Protein AF-A0A2T2NJS1-F1 (afdb_monomer)

Organism: NCBI:txid1448308

Structure (mmCIF, N/CA/C/O backbone):
data_AF-A0A2T2NJS1-F1
#
_entry.id   AF-A0A2T2NJS1-F1
#
loop_
_atom_site.group_PDB
_atom_site.id
_atom_site.type_symbol
_atom_site.label_atom_id
_atom_site.label_alt_id
_atom_site.label_comp_id
_atom_site.label_asym_id
_atom_site.label_entity_id
_atom_site.label_seq_id
_atom_site.pdbx_PDB_ins_code
_atom_site.Cartn_x
_atom_site.Cartn_y
_atom_site.Cartn_z
_atom_site.occupancy
_atom_site.B_iso_or_equiv
_atom_site.auth_seq_id
_atom_site.auth_comp_id
_atom_site.auth_asym_id
_atom_site.auth_atom_id
_atom_site.pdbx_PDB_model_num
ATOM 1 N N . MET A 1 1 ? 12.810 22.174 60.329 1.00 35.84 1 MET A N 1
ATOM 2 C CA . MET A 1 1 ? 12.180 23.239 59.517 1.00 35.84 1 MET A CA 1
ATOM 3 C C . MET A 1 1 ? 11.948 22.693 58.113 1.00 35.84 1 MET A C 1
ATOM 5 O O . MET A 1 1 ? 12.924 22.439 57.425 1.00 35.84 1 MET A O 1
ATOM 9 N N . LYS A 1 2 ? 10.700 22.411 57.713 1.00 35.19 2 LYS A N 1
ATOM 10 C CA . LYS A 1 2 ? 10.383 22.018 56.327 1.00 35.19 2 LYS A CA 1
ATOM 11 C C . LYS A 1 2 ? 10.066 23.291 55.544 1.00 35.19 2 LYS A C 1
ATOM 13 O O . LYS A 1 2 ? 9.154 24.017 55.929 1.00 35.19 2 LYS A O 1
ATOM 18 N N . GLN A 1 3 ? 10.857 23.576 54.512 1.00 39.69 3 GLN A N 1
ATOM 19 C CA . GLN A 1 3 ? 10.608 24.671 53.575 1.00 39.69 3 GLN A CA 1
ATOM 20 C C . GLN A 1 3 ? 9.228 24.479 52.942 1.00 39.69 3 GLN A C 1
ATOM 22 O O . GLN A 1 3 ? 8.949 23.443 52.339 1.00 39.69 3 GLN A O 1
ATOM 27 N N . ASN A 1 4 ? 8.364 25.477 53.118 1.00 42.31 4 ASN A N 1
ATOM 28 C CA . ASN A 1 4 ? 7.074 25.552 52.452 1.00 42.31 4 ASN A CA 1
ATOM 29 C C . ASN A 1 4 ? 7.355 25.883 50.978 1.00 42.31 4 ASN A C 1
ATOM 31 O O . ASN A 1 4 ? 7.706 27.014 50.652 1.00 42.31 4 ASN A O 1
ATOM 35 N N . CYS A 1 5 ? 7.305 24.873 50.111 1.00 40.50 5 CYS A N 1
ATOM 36 C CA . CYS A 1 5 ? 7.448 25.051 48.671 1.00 40.50 5 CYS A CA 1
ATOM 37 C C . CYS A 1 5 ? 6.127 25.613 48.136 1.00 40.50 5 CYS A C 1
ATOM 39 O O . CYS A 1 5 ? 5.083 24.974 48.283 1.00 40.50 5 CYS A O 1
ATOM 41 N N . ASP A 1 6 ? 6.162 26.823 47.582 1.00 55.34 6 ASP A N 1
ATOM 42 C CA . ASP A 1 6 ? 4.991 27.441 46.973 1.00 55.34 6 ASP A CA 1
ATOM 43 C C . ASP A 1 6 ? 4.634 26.704 45.672 1.00 55.34 6 ASP A C 1
ATOM 45 O O . ASP A 1 6 ? 5.362 26.742 44.683 1.00 55.34 6 ASP A O 1
ATOM 49 N N . LEU A 1 7 ? 3.514 25.979 45.711 1.00 56.16 7 LEU A N 1
ATOM 50 C CA . LEU A 1 7 ? 2.973 25.184 44.605 1.00 56.16 7 LEU A CA 1
ATOM 51 C C . LEU A 1 7 ? 1.928 25.968 43.789 1.00 56.16 7 LEU A C 1
ATOM 53 O O . LEU A 1 7 ? 1.159 25.363 43.036 1.00 56.16 7 LEU A O 1
ATOM 57 N N . SER A 1 8 ? 1.852 27.290 43.963 1.00 60.12 8 SER A N 1
ATOM 58 C CA . SER A 1 8 ? 0.939 28.186 43.245 1.00 60.12 8 SER A CA 1
ATOM 59 C C . SER A 1 8 ? 1.074 28.058 41.720 1.00 60.12 8 SER A C 1
ATOM 61 O O . SER A 1 8 ? 0.068 27.832 41.048 1.00 60.12 8 SER A O 1
ATOM 63 N N . ASP A 1 9 ? 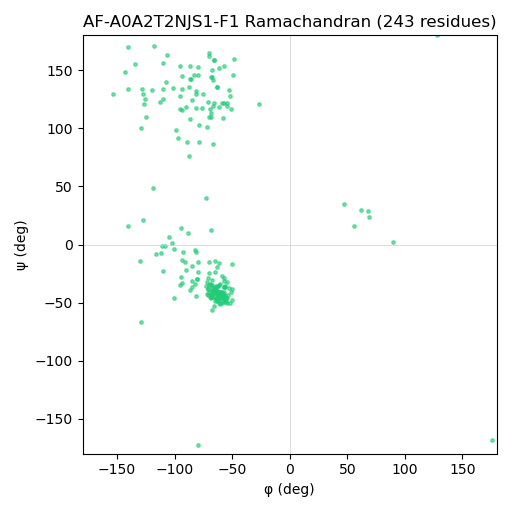2.302 28.045 41.190 1.00 55.88 9 ASP A N 1
ATOM 64 C CA . ASP A 1 9 ? 2.592 27.876 39.753 1.00 55.88 9 ASP A CA 1
ATOM 65 C C . ASP A 1 9 ? 2.088 26.528 39.200 1.00 55.88 9 ASP A C 1
ATOM 67 O O . ASP A 1 9 ? 1.455 26.448 38.144 1.00 55.88 9 ASP A O 1
ATOM 71 N N . LEU A 1 10 ? 2.270 25.442 39.959 1.00 46.31 10 LEU A N 1
ATOM 72 C CA . LEU A 1 10 ? 1.784 24.113 39.573 1.00 46.31 10 LEU A CA 1
ATOM 73 C C . LEU A 1 10 ? 0.253 24.019 39.625 1.00 46.31 10 LEU A C 1
ATOM 75 O O . LEU A 1 10 ? -0.354 23.340 38.793 1.00 46.31 10 LEU A O 1
ATOM 79 N N . ARG A 1 11 ? -0.391 24.723 40.564 1.00 58.53 11 ARG A N 1
ATOM 80 C CA . ARG A 1 11 ? -1.856 24.811 40.653 1.00 58.53 11 ARG A CA 1
ATOM 81 C C . ARG A 1 11 ? -2.443 25.653 39.524 1.00 58.53 11 ARG A C 1
ATOM 83 O O . ARG A 1 11 ? -3.458 25.244 38.962 1.00 58.53 11 ARG A O 1
ATOM 90 N N . GLU A 1 12 ? -1.794 26.746 39.128 1.00 60.88 12 GLU A N 1
ATOM 91 C CA . GLU A 1 12 ? -2.191 27.531 37.953 1.00 60.88 12 GLU A CA 1
ATOM 92 C C . GLU A 1 12 ? -2.027 26.741 36.651 1.00 60.88 12 GLU A C 1
ATOM 94 O O . GLU A 1 12 ? -2.922 26.763 35.803 1.00 60.88 12 GLU A O 1
ATOM 99 N N . ARG A 1 13 ? -0.938 25.976 36.497 1.00 53.62 13 ARG A N 1
ATOM 100 C CA . ARG A 1 13 ? -0.733 25.092 35.335 1.00 53.62 13 ARG A CA 1
ATOM 101 C C . ARG A 1 13 ? -1.760 23.964 35.286 1.00 53.62 13 ARG A C 1
ATOM 103 O O . ARG A 1 13 ? -2.307 23.694 34.220 1.00 53.62 13 ARG A O 1
ATOM 110 N N . ALA A 1 14 ? -2.096 23.364 36.428 1.00 50.78 14 ALA A N 1
ATOM 111 C CA . ALA A 1 14 ? -3.151 22.356 36.521 1.00 50.78 14 ALA A CA 1
ATOM 112 C C . ALA A 1 14 ? -4.552 22.941 36.254 1.00 50.78 14 ALA A C 1
ATOM 114 O O . ALA A 1 14 ? -5.389 22.281 35.640 1.00 50.78 14 ALA A O 1
ATOM 115 N N . GLN A 1 15 ? -4.814 24.186 36.665 1.00 54.06 15 GLN A N 1
ATOM 116 C CA . GLN A 1 15 ? -6.064 24.888 36.362 1.00 54.06 15 GLN A CA 1
ATOM 117 C C . GLN A 1 15 ? -6.150 25.328 34.895 1.00 54.06 15 GLN A C 1
ATOM 119 O O . GLN A 1 15 ? -7.230 25.229 34.319 1.00 54.06 15 GLN A O 1
ATOM 124 N N . ARG A 1 16 ? -5.041 25.728 34.253 1.00 50.56 16 ARG A N 1
ATOM 125 C CA . ARG A 1 16 ? -4.979 25.941 32.792 1.00 50.56 16 ARG A CA 1
ATOM 126 C C . ARG A 1 16 ? -5.173 24.635 32.025 1.00 50.56 16 ARG A C 1
ATOM 128 O O . ARG A 1 16 ? -5.915 24.632 31.053 1.00 50.56 16 ARG A O 1
ATOM 135 N N . ALA A 1 17 ? -4.602 23.527 32.497 1.00 50.62 17 ALA A N 1
ATOM 136 C CA . ALA A 1 17 ? -4.802 22.201 31.910 1.00 50.62 17 ALA A CA 1
ATOM 137 C C . ALA A 1 17 ? -6.238 21.671 32.088 1.00 50.62 17 ALA A C 1
ATOM 139 O O . ALA A 1 17 ? -6.726 20.956 31.225 1.00 50.62 17 ALA A O 1
ATOM 140 N N . LYS A 1 18 ? -6.936 22.045 33.173 1.00 47.78 18 LYS A N 1
ATOM 141 C CA . LYS A 1 18 ? -8.370 21.754 33.372 1.00 47.78 18 LYS A CA 1
ATOM 142 C C . LYS A 1 18 ? -9.305 22.716 32.621 1.00 47.78 18 LYS A C 1
ATOM 144 O O . LYS A 1 18 ? -10.411 22.312 32.279 1.00 47.78 18 LYS A O 1
ATOM 149 N N . LYS A 1 19 ? -8.895 23.975 32.394 1.00 43.81 19 LYS A N 1
ATOM 150 C CA . LYS A 1 19 ? -9.626 24.975 31.582 1.00 43.81 19 LYS A CA 1
ATOM 151 C C . LYS A 1 19 ? -9.432 24.781 30.079 1.00 43.81 19 LYS A C 1
ATOM 153 O O . LYS A 1 19 ? -10.296 25.202 29.316 1.00 43.81 19 LYS A O 1
ATOM 158 N N . ALA A 1 20 ? -8.345 24.138 29.655 1.00 41.06 20 ALA A N 1
ATOM 159 C CA . ALA A 1 20 ? -8.272 23.503 28.350 1.00 41.06 20 ALA A CA 1
ATOM 160 C C . ALA A 1 20 ? -9.269 22.337 28.372 1.00 41.06 20 ALA A C 1
ATOM 162 O O . ALA A 1 20 ? -8.938 21.223 28.771 1.00 41.06 20 ALA A O 1
ATOM 163 N N . GLY A 1 21 ? -10.531 22.634 28.046 1.00 41.47 21 GLY A N 1
ATOM 164 C CA . GLY A 1 21 ? -11.569 21.628 27.845 1.00 41.47 21 GLY A CA 1
ATOM 165 C C . GLY A 1 21 ? -11.070 20.519 26.919 1.00 41.47 21 GLY A C 1
ATOM 166 O O . GLY A 1 21 ? -10.092 20.723 26.195 1.00 41.47 21 GLY A O 1
ATOM 167 N N . LYS A 1 22 ? -11.725 19.344 26.980 1.00 43.56 22 LYS A N 1
ATOM 168 C CA . LYS A 1 22 ? -11.505 18.201 26.069 1.00 43.56 22 LYS A CA 1
ATOM 169 C C . LYS A 1 22 ? -10.988 18.719 24.724 1.00 43.56 22 LYS A C 1
ATOM 171 O O . LYS A 1 22 ? -11.690 19.563 24.163 1.00 43.56 22 LYS A O 1
ATOM 176 N N . PRO A 1 23 ? -9.790 18.306 24.263 1.00 45.94 23 PRO A N 1
ATOM 177 C CA . PRO A 1 23 ? -9.190 18.896 23.078 1.00 45.94 23 PRO A CA 1
ATOM 178 C C . PRO A 1 23 ? -10.236 18.873 21.971 1.00 45.94 23 PRO A C 1
ATOM 180 O O . PRO A 1 23 ? -10.730 17.806 21.609 1.00 45.94 23 PRO A O 1
ATOM 183 N N . ALA A 1 24 ? -10.640 20.061 21.517 1.00 53.22 24 ALA A N 1
ATOM 184 C CA . ALA A 1 24 ? -11.393 20.174 20.285 1.00 53.22 24 ALA A CA 1
ATOM 185 C C . ALA A 1 24 ? -10.532 19.464 19.238 1.00 53.22 24 ALA A C 1
ATOM 187 O O . ALA A 1 24 ? -9.354 19.804 19.092 1.00 53.22 24 ALA A O 1
ATOM 188 N N . GLY A 1 25 ? -11.069 18.401 18.636 1.00 60.25 25 GLY A N 1
ATOM 189 C CA . GLY A 1 25 ? -10.342 17.608 17.652 1.00 60.25 25 GLY A CA 1
ATOM 190 C C . GLY A 1 25 ? -9.711 18.518 16.597 1.00 60.25 25 GLY A C 1
ATOM 191 O O . GLY A 1 25 ? -10.263 19.573 16.277 1.00 60.25 25 GLY A O 1
ATOM 192 N N . LEU A 1 26 ? -8.531 18.144 16.097 1.00 70.81 26 LEU A N 1
ATOM 193 C CA . LEU A 1 26 ? -7.835 18.917 15.064 1.00 70.81 26 LEU A CA 1
ATOM 194 C C . LEU A 1 26 ? -8.781 19.163 13.881 1.00 70.81 26 LEU A C 1
ATOM 196 O O . LEU A 1 26 ? -9.417 18.231 13.393 1.00 70.81 26 LEU A O 1
ATOM 200 N N . THR A 1 27 ? -8.856 20.394 13.381 1.00 75.06 27 THR A N 1
ATOM 201 C CA . THR A 1 27 ? -9.679 20.676 12.197 1.00 75.06 27 THR A CA 1
ATOM 202 C C . THR A 1 27 ? -9.112 19.961 10.967 1.00 75.06 27 THR A C 1
ATOM 204 O O . THR A 1 27 ? -7.929 19.613 10.912 1.00 75.06 27 THR A O 1
ATOM 207 N N . GLU A 1 28 ? -9.937 19.739 9.941 1.00 74.62 28 GLU A N 1
ATOM 208 C CA . GLU A 1 28 ? -9.498 19.066 8.708 1.00 74.62 28 GLU A CA 1
ATOM 209 C C . GLU A 1 28 ? -8.304 19.782 8.047 1.00 74.62 28 GLU A C 1
ATOM 211 O O . GLU A 1 28 ? -7.370 19.132 7.575 1.00 74.62 28 GLU A O 1
ATOM 216 N N . GLU A 1 29 ? -8.278 21.115 8.101 1.00 76.75 29 GLU A N 1
ATOM 217 C CA . GLU A 1 29 ? -7.173 21.947 7.611 1.00 76.75 29 GLU A CA 1
ATOM 218 C C . GLU A 1 29 ? -5.872 21.707 8.387 1.00 76.75 29 GLU A C 1
ATOM 220 O O . GLU A 1 29 ? -4.800 21.582 7.790 1.00 76.75 29 GLU A O 1
ATOM 225 N N . GLN A 1 30 ? -5.960 21.568 9.712 1.00 80.38 30 GLN A N 1
ATOM 226 C CA . GLN A 1 30 ? -4.810 21.250 10.557 1.00 80.38 30 GLN A CA 1
ATOM 227 C C . GLN A 1 30 ? -4.289 19.839 10.269 1.00 80.38 30 GLN A C 1
ATOM 229 O O . GLN A 1 30 ? -3.081 19.633 10.160 1.00 80.38 30 GLN A O 1
ATOM 234 N N . VAL A 1 31 ? -5.182 18.865 10.079 1.00 80.25 31 VAL A N 1
ATOM 235 C CA . VAL A 1 31 ? -4.791 17.496 9.716 1.00 80.25 31 VAL A CA 1
ATOM 236 C C . VAL A 1 31 ? -4.124 17.460 8.337 1.00 80.25 31 VAL A C 1
ATOM 238 O O . VAL A 1 31 ? -3.107 16.783 8.167 1.00 80.25 31 VAL A O 1
ATOM 241 N N . LYS A 1 32 ? -4.643 18.221 7.367 1.00 83.19 32 LYS A N 1
ATOM 242 C CA . LYS A 1 32 ? -4.063 18.346 6.023 1.00 83.19 32 LYS A CA 1
ATOM 243 C C . LYS A 1 32 ? -2.659 18.953 6.048 1.00 83.19 32 LYS A C 1
ATOM 245 O O . LYS A 1 32 ? -1.814 18.528 5.269 1.00 83.19 32 LYS A O 1
ATOM 250 N N . ALA A 1 33 ? -2.393 19.898 6.950 1.00 82.44 33 ALA A N 1
ATOM 251 C CA . ALA A 1 33 ? -1.063 20.483 7.123 1.00 82.44 33 ALA A CA 1
ATOM 252 C C . ALA A 1 33 ? -0.049 19.505 7.753 1.00 82.44 33 ALA A C 1
ATOM 254 O O . ALA A 1 33 ? 1.147 19.599 7.489 1.00 82.44 33 ALA A O 1
ATOM 255 N N . ILE A 1 34 ? -0.517 18.562 8.577 1.00 85.06 34 ILE A N 1
ATOM 256 C CA . ILE A 1 34 ? 0.337 17.587 9.276 1.00 85.06 34 ILE A CA 1
ATOM 257 C C . ILE A 1 34 ? 0.649 16.367 8.397 1.00 85.06 34 ILE A C 1
ATOM 259 O O . ILE A 1 34 ? 1.729 15.779 8.491 1.00 85.06 34 ILE A O 1
ATOM 263 N N . LEU A 1 35 ? -0.308 15.926 7.580 1.00 85.62 35 LEU A N 1
ATOM 264 C CA . LEU A 1 35 ? -0.204 14.681 6.824 1.00 85.62 35 LEU A CA 1
ATOM 265 C C . LEU A 1 35 ? 0.346 14.896 5.412 1.00 85.62 35 LEU A C 1
ATOM 267 O O . LEU A 1 35 ? 0.014 15.851 4.722 1.00 85.62 35 LEU A O 1
ATOM 271 N N . THR A 1 36 ? 1.120 13.921 4.927 1.00 87.38 36 THR A N 1
ATOM 272 C CA . THR A 1 36 ? 1.447 13.854 3.496 1.00 87.38 36 THR A CA 1
ATOM 273 C C . THR A 1 36 ? 0.169 13.675 2.667 1.00 87.38 36 THR A C 1
ATOM 275 O O . THR A 1 36 ? -0.759 13.024 3.158 1.00 87.38 36 THR A O 1
ATOM 278 N N . PRO A 1 37 ? 0.112 14.139 1.403 1.00 83.88 37 PRO A N 1
ATOM 279 C CA . PRO A 1 37 ? -1.105 14.068 0.583 1.00 83.88 37 PRO A CA 1
ATOM 280 C C . PRO A 1 37 ? -1.743 12.671 0.556 1.00 83.88 37 PRO A C 1
ATOM 282 O O . PRO A 1 37 ? -2.909 12.497 0.895 1.00 83.88 37 PRO A O 1
ATOM 285 N N . LYS A 1 38 ? -0.931 11.635 0.321 1.00 82.56 38 LYS A N 1
ATOM 286 C CA . LYS A 1 38 ? -1.377 10.232 0.327 1.00 82.56 38 LYS A CA 1
ATOM 287 C C . LYS A 1 38 ? -1.894 9.751 1.691 1.00 82.56 38 LYS A C 1
ATOM 289 O O . LYS A 1 38 ? -2.808 8.929 1.777 1.00 82.56 38 LYS A O 1
ATOM 294 N N . SER A 1 39 ? -1.276 10.219 2.776 1.00 86.50 39 SER A N 1
ATOM 295 C CA . SER A 1 39 ? -1.738 9.906 4.132 1.00 86.50 39 SER A CA 1
ATOM 296 C C . SER A 1 39 ? -3.058 10.602 4.447 1.00 86.50 39 SER A C 1
ATOM 298 O O . SER A 1 39 ? -3.879 10.024 5.154 1.00 86.50 39 SER A O 1
ATOM 300 N N . PHE A 1 40 ? -3.253 11.815 3.929 1.00 87.75 40 PHE A N 1
ATOM 301 C CA . PHE A 1 40 ? -4.476 12.588 4.089 1.00 87.75 40 PHE A CA 1
ATOM 302 C C . PHE A 1 40 ? -5.649 11.955 3.332 1.00 87.75 40 PHE A C 1
ATOM 304 O O . PHE A 1 40 ? -6.703 11.759 3.923 1.00 87.75 40 PHE A O 1
ATOM 311 N N . GLU A 1 41 ? -5.447 11.501 2.093 1.00 88.62 41 GLU A N 1
ATOM 312 C CA . GLU A 1 41 ? -6.457 10.729 1.347 1.00 88.62 41 GLU A CA 1
ATOM 313 C C . GLU A 1 41 ? -6.886 9.465 2.109 1.00 88.62 41 GLU A C 1
ATOM 315 O O . GLU A 1 41 ? -8.072 9.172 2.265 1.00 88.62 41 GLU A O 1
ATOM 320 N N . SER A 1 42 ? -5.907 8.726 2.645 1.00 89.31 42 SER A N 1
ATOM 321 C CA . SER A 1 42 ? -6.173 7.523 3.445 1.00 89.31 42 SER A CA 1
ATOM 322 C C . SER A 1 42 ? -6.937 7.846 4.734 1.00 89.31 42 SER A C 1
ATOM 324 O O . SER A 1 42 ? -7.775 7.052 5.163 1.00 89.31 42 SER A O 1
ATOM 326 N N . TYR A 1 43 ? -6.644 8.998 5.344 1.00 89.75 43 TYR A N 1
ATOM 327 C CA . TYR A 1 43 ? -7.350 9.524 6.509 1.00 89.75 43 TYR A CA 1
ATOM 328 C C . TYR A 1 43 ? -8.800 9.887 6.164 1.00 89.75 43 TYR A C 1
ATOM 330 O O . TYR A 1 43 ? -9.707 9.370 6.803 1.00 89.75 43 TYR A O 1
ATOM 338 N N . GLN A 1 44 ? -9.037 10.691 5.125 1.00 89.75 44 GLN A N 1
ATOM 339 C CA . GLN A 1 44 ? -10.390 11.081 4.711 1.00 89.75 44 GLN A CA 1
ATOM 340 C C . GLN A 1 44 ? -11.255 9.856 4.407 1.00 89.75 44 GLN A C 1
ATOM 342 O O . GLN A 1 44 ? -12.412 9.784 4.817 1.00 89.75 44 GLN A O 1
ATOM 347 N N . GLN A 1 45 ? -10.674 8.854 3.745 1.00 90.62 45 GLN A N 1
ATOM 348 C CA . GLN A 1 45 ? -11.391 7.628 3.431 1.00 90.62 45 GLN A CA 1
ATOM 349 C C . GLN A 1 45 ? -11.811 6.851 4.685 1.00 90.62 45 GLN A C 1
ATOM 351 O O . GLN A 1 45 ? -12.952 6.406 4.753 1.00 90.62 45 GLN A O 1
ATOM 356 N N . VAL A 1 46 ? -10.920 6.674 5.668 1.00 91.25 46 VAL A N 1
ATOM 357 C CA . VAL A 1 46 ? -11.268 5.909 6.879 1.00 91.25 46 VAL A CA 1
ATOM 358 C C . VAL A 1 46 ? -12.228 6.670 7.791 1.00 91.25 46 VAL A C 1
ATOM 360 O O . VAL A 1 46 ? -13.062 6.058 8.440 1.00 91.25 46 VAL A O 1
ATOM 363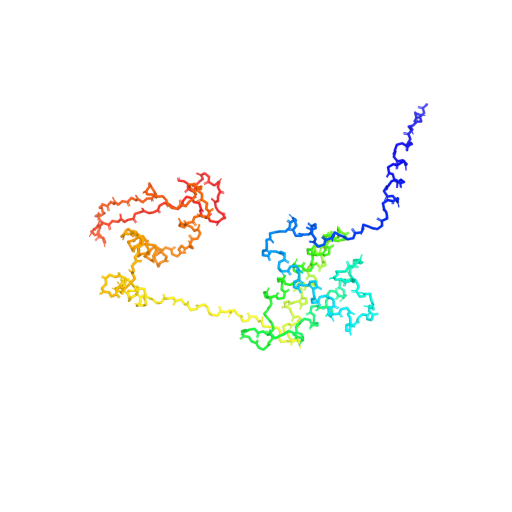 N N . VAL A 1 47 ? -12.123 7.997 7.814 1.00 88.75 47 VAL A N 1
ATOM 364 C CA . VAL A 1 47 ? -13.015 8.914 8.534 1.00 88.75 47 VAL A CA 1
ATOM 365 C C . VAL A 1 47 ? -14.435 8.796 7.991 1.00 88.75 47 VAL A C 1
ATOM 367 O O . VAL A 1 47 ? -15.363 8.573 8.759 1.00 88.75 47 VAL A O 1
ATOM 370 N N . LYS A 1 48 ? -14.597 8.819 6.662 1.00 89.19 48 LYS A N 1
ATOM 371 C CA . LYS A 1 48 ? -15.893 8.562 6.027 1.00 89.19 48 LYS A CA 1
ATOM 372 C C . LYS A 1 48 ? -16.447 7.184 6.405 1.00 89.19 48 LYS A C 1
ATOM 374 O O . LYS A 1 48 ? -17.575 7.081 6.852 1.00 89.19 48 LYS A O 1
ATOM 379 N N . GLN A 1 49 ? -15.626 6.139 6.292 1.00 90.06 49 GLN A N 1
ATOM 380 C CA . GLN A 1 49 ? -16.042 4.778 6.651 1.00 90.06 49 GLN A CA 1
ATOM 381 C C . GLN A 1 49 ? -16.423 4.639 8.129 1.00 90.06 49 GLN A C 1
ATOM 383 O O . GLN A 1 49 ? -17.295 3.847 8.461 1.00 90.06 49 GLN A O 1
ATOM 388 N N . TRP A 1 50 ? -15.749 5.368 9.018 1.00 88.62 50 TRP A N 1
ATOM 389 C CA . TRP A 1 50 ? -16.080 5.386 10.437 1.00 88.62 50 TRP A CA 1
ATOM 390 C C . TRP A 1 50 ? -17.420 6.071 10.697 1.00 88.62 50 TRP A C 1
ATOM 392 O O . TRP A 1 50 ? -18.197 5.575 11.503 1.00 88.62 50 TRP A O 1
ATOM 402 N N . HIS A 1 51 ? -17.686 7.183 10.014 1.00 86.38 51 HIS A N 1
ATOM 403 C CA . HIS A 1 51 ? -18.965 7.877 10.095 1.00 86.38 51 HIS A CA 1
ATOM 404 C C . HIS A 1 51 ? -20.115 6.982 9.611 1.00 86.38 51 HIS A C 1
ATOM 406 O O . HIS A 1 51 ? -21.039 6.743 10.377 1.00 86.38 51 HIS A O 1
ATOM 412 N N . ASP A 1 52 ? -19.980 6.371 8.426 1.00 86.50 52 ASP A N 1
ATOM 413 C CA . ASP A 1 52 ? -20.972 5.428 7.882 1.00 86.50 52 ASP A CA 1
ATOM 414 C C . ASP A 1 52 ? -21.235 4.249 8.852 1.00 86.50 52 ASP A C 1
ATOM 416 O O . ASP A 1 52 ? -22.350 3.749 8.972 1.00 86.50 52 ASP A O 1
ATOM 420 N N . PHE A 1 53 ? -20.197 3.785 9.557 1.00 86.69 53 PHE A N 1
ATOM 421 C CA . PHE A 1 53 ? -20.310 2.749 10.585 1.00 86.69 53 PHE A CA 1
ATOM 422 C C . PHE A 1 53 ? -21.048 3.233 11.841 1.00 86.69 53 PHE A C 1
ATOM 424 O O . PHE A 1 53 ? -21.884 2.504 12.375 1.00 86.69 53 PHE A O 1
ATOM 431 N N . ALA A 1 54 ? -20.720 4.431 12.327 1.00 82.88 54 ALA A N 1
ATOM 432 C CA . ALA A 1 54 ? -21.325 5.002 13.525 1.00 82.88 54 ALA A CA 1
ATOM 433 C C . ALA A 1 54 ? -22.816 5.298 13.313 1.00 82.88 54 ALA A C 1
ATOM 435 O O . ALA A 1 54 ? -23.623 4.935 14.166 1.00 82.88 54 ALA A O 1
ATOM 436 N N . GLU A 1 55 ? -23.173 5.843 12.148 1.00 80.38 55 GLU A N 1
ATOM 437 C CA . GLU A 1 55 ? -24.560 6.090 11.739 1.00 80.38 55 GLU A CA 1
ATOM 438 C C . GLU A 1 55 ? -25.375 4.786 11.693 1.00 80.38 55 GLU A C 1
ATOM 440 O O . GLU A 1 55 ? -26.510 4.736 12.150 1.00 80.38 55 GLU A O 1
ATOM 445 N N . GLN A 1 56 ? -24.794 3.693 11.183 1.00 79.50 56 GLN A N 1
ATOM 446 C CA . GLN A 1 56 ? -25.516 2.425 11.010 1.00 79.50 56 GLN A CA 1
ATOM 447 C C . GLN A 1 56 ? -25.647 1.572 12.277 1.00 79.50 56 GLN A C 1
ATOM 449 O O . GLN A 1 56 ? -26.560 0.750 12.352 1.00 79.50 56 GLN A O 1
ATOM 454 N N . LEU A 1 57 ? -24.685 1.648 13.204 1.00 77.81 57 LEU A N 1
ATOM 455 C CA . LEU A 1 57 ? -24.553 0.663 14.289 1.00 77.81 57 LEU A CA 1
ATOM 456 C C . LEU A 1 57 ? -24.415 1.258 15.691 1.00 77.81 57 LEU A C 1
ATOM 458 O O . LEU A 1 57 ? -24.527 0.503 16.658 1.00 77.81 57 LEU A O 1
ATOM 462 N N . LEU A 1 58 ? -24.131 2.555 15.824 1.00 71.81 58 LEU A N 1
ATOM 463 C CA . LEU A 1 58 ? -23.948 3.201 17.127 1.00 71.81 58 LEU A CA 1
ATOM 464 C C . LEU A 1 58 ? -25.076 4.181 17.484 1.00 71.81 58 LEU A C 1
ATOM 466 O O . LEU A 1 58 ? -25.030 4.714 18.590 1.00 71.81 58 LEU A O 1
ATOM 470 N N . ASP A 1 59 ? -26.069 4.381 16.601 1.00 64.25 59 ASP A N 1
ATOM 471 C CA . ASP A 1 59 ? -27.159 5.369 16.750 1.00 64.25 59 ASP A CA 1
ATOM 472 C C . ASP A 1 59 ? -26.632 6.762 17.165 1.00 64.25 59 ASP A C 1
ATOM 474 O O . ASP A 1 59 ? -27.239 7.484 17.959 1.00 64.25 59 ASP A O 1
ATOM 478 N N . ASP A 1 60 ? -25.448 7.127 16.665 1.00 61.81 60 ASP A N 1
ATOM 479 C CA . ASP A 1 60 ? -24.804 8.409 16.947 1.00 61.81 60 ASP A CA 1
ATOM 480 C C . ASP A 1 60 ? -25.285 9.423 15.886 1.00 61.81 60 ASP A C 1
ATOM 482 O O . ASP A 1 60 ? -24.654 9.597 14.846 1.00 61.81 60 ASP A O 1
ATOM 486 N N . ASP A 1 61 ? -26.413 10.095 16.153 1.00 50.78 61 ASP A N 1
ATOM 487 C CA . ASP A 1 61 ? -27.040 11.143 15.308 1.00 50.78 61 ASP A CA 1
ATOM 488 C C . ASP A 1 61 ? -26.220 12.457 15.231 1.00 50.78 61 ASP A C 1
ATOM 490 O O . ASP A 1 61 ? -26.709 13.510 14.806 1.00 50.78 61 ASP A O 1
ATOM 494 N N . ASP A 1 62 ? -24.966 12.448 15.687 1.00 54.84 62 ASP A N 1
ATOM 495 C CA . ASP A 1 62 ? -24.104 13.627 15.674 1.00 54.84 62 ASP A CA 1
ATOM 496 C C . ASP A 1 62 ? -23.551 13.834 14.250 1.00 54.84 62 ASP A C 1
ATOM 498 O O . ASP A 1 62 ? -22.469 13.356 13.900 1.00 54.84 62 ASP A O 1
ATOM 502 N N . ASP A 1 63 ? -24.317 14.573 13.440 1.00 52.47 63 ASP A N 1
ATOM 503 C CA . ASP A 1 63 ? -24.081 14.952 12.029 1.00 52.47 63 ASP A CA 1
ATOM 504 C C . ASP A 1 63 ? -22.671 15.554 11.778 1.00 52.47 63 ASP A C 1
ATOM 506 O O . ASP A 1 63 ? -22.155 15.593 10.662 1.00 52.47 63 ASP A O 1
ATOM 510 N N . ASP A 1 64 ? -21.985 15.980 12.845 1.00 53.62 64 ASP A N 1
ATOM 511 C CA . ASP A 1 64 ? -20.665 16.617 12.804 1.00 53.62 64 ASP A CA 1
ATOM 512 C C . ASP A 1 64 ? -19.494 15.661 13.159 1.00 53.62 64 ASP A C 1
ATOM 514 O O . ASP A 1 64 ? -18.310 16.019 13.101 1.00 53.62 64 ASP A O 1
ATOM 518 N N . CYS A 1 65 ? -19.774 14.409 13.541 1.00 53.47 65 CYS A N 1
ATOM 519 C CA . CYS A 1 65 ? -18.764 13.437 13.977 1.00 53.47 65 CYS A CA 1
ATOM 520 C C . CYS A 1 65 ? -18.155 12.637 12.820 1.00 53.47 65 CYS A C 1
ATOM 522 O O . CYS A 1 65 ? -18.396 11.443 12.645 1.00 53.47 65 CYS A O 1
ATOM 524 N N . ARG A 1 66 ? -17.251 13.265 12.066 1.00 63.09 66 ARG A N 1
ATOM 525 C CA . ARG A 1 66 ? -16.422 12.560 11.068 1.00 63.09 66 ARG A CA 1
ATOM 526 C C . ARG A 1 66 ? -15.359 11.634 11.696 1.00 63.09 66 ARG A C 1
ATOM 528 O O . ARG A 1 66 ? -14.758 10.813 11.012 1.00 63.09 66 ARG A O 1
ATOM 535 N N . VAL A 1 67 ? -15.074 11.769 12.994 1.00 67.19 67 VAL A N 1
ATOM 536 C CA . VAL A 1 67 ? -13.967 11.080 13.685 1.00 67.19 67 VAL A CA 1
ATOM 537 C C . VAL A 1 67 ? -14.403 10.698 15.103 1.00 67.19 67 VAL A C 1
ATOM 539 O O . VAL A 1 67 ? -15.166 11.462 15.696 1.00 67.19 67 VAL A O 1
ATOM 542 N N . PRO A 1 68 ? -13.917 9.583 15.693 1.00 66.94 68 PRO A N 1
ATOM 543 C CA . PRO A 1 68 ? -14.230 9.271 17.085 1.00 66.94 68 PRO A CA 1
ATOM 544 C C . PRO A 1 68 ? -13.773 10.408 18.019 1.00 66.94 68 PRO A C 1
ATOM 546 O O . PRO A 1 68 ? -12.573 10.607 18.226 1.00 66.94 68 PRO A O 1
ATOM 549 N N . LYS A 1 69 ? -14.733 11.162 18.584 1.00 67.19 69 LYS A N 1
ATOM 550 C CA . LYS A 1 69 ? -14.492 12.219 19.592 1.00 67.19 69 LYS A CA 1
ATOM 551 C C . LYS A 1 69 ? -14.061 11.622 20.939 1.00 67.19 69 LYS A C 1
ATOM 553 O O . LYS A 1 69 ? -13.411 12.278 21.753 1.00 67.19 69 LYS A O 1
ATOM 558 N N . THR A 1 70 ? -14.435 10.371 21.184 1.00 71.62 70 THR A N 1
ATOM 559 C CA . THR A 1 70 ? -14.078 9.571 22.356 1.00 71.62 70 THR A CA 1
ATOM 560 C C . THR A 1 70 ? -13.128 8.451 21.950 1.00 71.62 70 THR A C 1
ATOM 562 O O . THR A 1 70 ? -13.078 8.045 20.792 1.00 71.62 70 THR A O 1
ATOM 565 N N . ILE A 1 71 ? -12.334 7.959 22.903 1.00 82.06 71 ILE A N 1
ATOM 566 C CA . ILE A 1 71 ? -11.448 6.816 22.664 1.00 82.06 71 ILE A CA 1
ATOM 567 C C . ILE A 1 71 ? -12.338 5.579 22.465 1.00 82.06 71 ILE A C 1
ATOM 569 O O . ILE A 1 71 ? -12.997 5.178 23.429 1.00 82.06 71 ILE A O 1
ATOM 573 N N . PRO A 1 72 ? -12.388 4.974 21.262 1.00 82.88 72 PRO A N 1
ATOM 574 C CA . PRO A 1 72 ? -13.220 3.803 21.042 1.00 82.88 72 PRO A CA 1
ATOM 575 C C . PRO A 1 72 ? -12.654 2.613 21.816 1.00 82.88 72 PRO A C 1
ATOM 577 O O . PRO A 1 72 ? -11.435 2.443 21.934 1.00 82.88 72 PRO A O 1
ATOM 580 N N . SER A 1 73 ? -13.548 1.773 22.334 1.00 86.19 73 SER A N 1
ATOM 581 C CA . SER A 1 73 ? -13.142 0.522 22.969 1.00 86.19 73 SER A CA 1
ATOM 582 C C . SER A 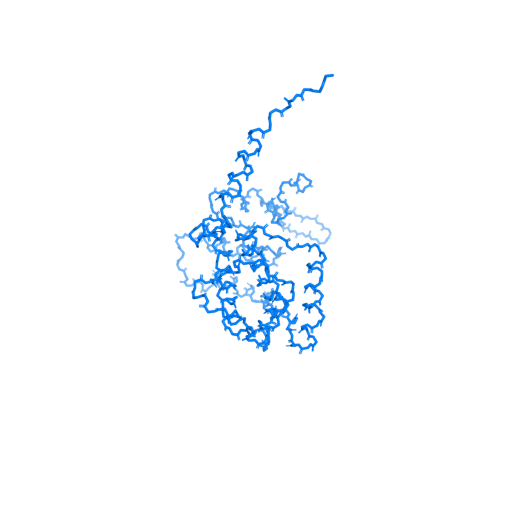1 73 ? -12.521 -0.425 21.937 1.00 86.19 73 SER A C 1
ATOM 584 O O . SER A 1 73 ? -12.769 -0.303 20.734 1.00 86.19 73 SER A O 1
ATOM 586 N N . ILE A 1 74 ? -11.726 -1.395 22.400 1.00 87.81 74 ILE A N 1
ATOM 587 C CA . ILE A 1 74 ? -11.178 -2.438 21.518 1.00 87.81 74 ILE A CA 1
ATOM 588 C C . ILE A 1 74 ? -12.323 -3.150 20.800 1.00 87.81 74 ILE A C 1
ATOM 590 O O . ILE A 1 74 ? -12.250 -3.337 19.592 1.00 87.81 74 ILE A O 1
ATOM 594 N N . GLU A 1 75 ? -13.397 -3.471 21.520 1.00 84.81 75 GLU A N 1
ATOM 595 C CA . GLU A 1 75 ? -14.554 -4.167 20.966 1.00 84.81 75 GLU A CA 1
ATOM 596 C C . GLU A 1 75 ? -15.231 -3.356 19.857 1.00 84.81 75 GLU A C 1
ATOM 598 O O . GLU A 1 75 ? -15.501 -3.877 18.781 1.00 84.81 75 GLU A O 1
ATOM 603 N N . THR A 1 76 ? -15.380 -2.043 20.044 1.00 85.75 76 THR A N 1
ATOM 604 C CA . THR A 1 76 ? -15.886 -1.143 18.995 1.00 85.75 76 THR A CA 1
ATOM 605 C C . THR A 1 76 ? -14.999 -1.183 17.748 1.00 85.75 76 THR A C 1
ATOM 607 O O . THR A 1 76 ? -15.502 -1.225 16.629 1.00 85.75 76 THR A O 1
ATOM 610 N N . VAL A 1 77 ? -13.671 -1.214 17.919 1.00 89.06 77 VAL A N 1
ATOM 611 C CA . VAL A 1 77 ? -12.733 -1.343 16.793 1.00 89.06 77 VAL A CA 1
ATOM 612 C C . VAL A 1 77 ? -12.876 -2.704 16.109 1.00 89.06 77 VAL A C 1
ATOM 614 O O . VAL A 1 77 ? -12.850 -2.763 14.882 1.00 89.06 77 VAL A O 1
ATOM 617 N N . LYS A 1 78 ? -13.057 -3.794 16.862 1.00 88.38 78 LYS A N 1
ATOM 618 C CA . LYS A 1 78 ? -13.293 -5.132 16.298 1.00 88.38 78 LYS A CA 1
ATOM 619 C C . LYS A 1 78 ? -14.587 -5.187 15.482 1.00 88.38 78 LYS A C 1
ATOM 621 O O . LYS A 1 78 ? -14.577 -5.685 14.355 1.00 88.38 78 LYS A O 1
ATOM 626 N N . ILE A 1 79 ? -15.670 -4.615 16.008 1.00 87.19 79 ILE A N 1
ATOM 627 C CA . ILE A 1 79 ? -16.964 -4.529 15.320 1.00 87.19 79 ILE A CA 1
ATOM 628 C C . ILE A 1 79 ? -16.833 -3.691 14.043 1.00 87.19 79 ILE A C 1
ATOM 630 O O . ILE A 1 79 ? -17.271 -4.132 12.984 1.00 87.19 79 ILE A O 1
ATOM 634 N N . PHE A 1 80 ? -16.131 -2.554 14.095 1.00 89.44 80 PHE A N 1
ATOM 635 C CA . PHE A 1 80 ? -15.832 -1.746 12.909 1.00 89.44 80 PHE A CA 1
ATOM 636 C C . PHE A 1 80 ? -15.065 -2.529 11.833 1.00 89.44 80 PHE A C 1
ATOM 638 O O . PHE A 1 80 ? -15.410 -2.472 10.652 1.00 89.44 80 PHE A O 1
ATOM 645 N N . LEU A 1 81 ? -14.028 -3.284 12.215 1.00 91.69 81 LEU A N 1
ATOM 646 C CA . LEU A 1 81 ? -13.261 -4.097 11.265 1.00 91.69 81 LEU A CA 1
ATOM 647 C C . LEU A 1 81 ? -14.121 -5.199 10.642 1.00 91.69 81 LEU A C 1
ATOM 649 O O . LEU A 1 81 ? -14.029 -5.430 9.440 1.00 91.69 81 LEU A O 1
ATOM 653 N N . THR A 1 82 ? -14.978 -5.835 11.436 1.00 88.56 82 THR A N 1
ATOM 654 C CA . THR A 1 82 ? -15.922 -6.857 10.962 1.00 88.56 82 THR A CA 1
ATOM 655 C C . THR A 1 82 ? -16.933 -6.254 9.987 1.00 88.56 82 THR A C 1
ATOM 657 O O . THR A 1 82 ? -17.124 -6.776 8.888 1.00 88.56 82 THR A O 1
ATOM 660 N N . TRP A 1 83 ? -17.515 -5.100 10.332 1.00 90.81 83 TRP A N 1
ATOM 661 C CA . TRP A 1 83 ? -18.403 -4.340 9.453 1.00 90.81 83 TRP A CA 1
ATOM 662 C C . TRP A 1 83 ? -17.716 -4.002 8.127 1.00 90.81 83 TRP A C 1
ATOM 664 O O . TRP A 1 83 ? -18.282 -4.276 7.073 1.00 90.81 83 TRP A O 1
ATOM 674 N N . LEU A 1 84 ? -16.465 -3.527 8.154 1.00 90.31 84 LEU A N 1
ATOM 675 C CA . LEU A 1 84 ? -15.702 -3.239 6.937 1.00 90.31 84 LEU A CA 1
ATOM 676 C C . LEU A 1 84 ? -15.551 -4.464 6.031 1.00 90.31 84 LEU A C 1
ATOM 678 O O . LEU A 1 84 ? -15.669 -4.328 4.815 1.00 90.31 84 LEU A O 1
ATOM 682 N N . VAL A 1 85 ? -15.273 -5.648 6.586 1.00 89.81 85 VAL A N 1
ATOM 683 C CA . VAL A 1 85 ? -15.158 -6.879 5.783 1.00 89.81 85 VAL A CA 1
ATOM 684 C C . VAL A 1 85 ? -16.500 -7.257 5.160 1.00 89.81 85 VAL A C 1
ATOM 686 O O . VAL A 1 85 ? -16.544 -7.680 4.004 1.00 89.81 85 VAL A O 1
ATOM 689 N N . ARG A 1 86 ? -17.600 -7.062 5.890 1.00 86.19 86 ARG A N 1
ATOM 690 C CA . ARG A 1 86 ? -18.948 -7.384 5.414 1.00 86.19 86 ARG A CA 1
ATOM 691 C C . ARG A 1 86 ? -19.431 -6.440 4.318 1.00 86.19 86 ARG A C 1
ATOM 693 O O . ARG A 1 86 ? -19.980 -6.927 3.332 1.00 86.19 86 ARG A O 1
ATOM 700 N N . THR A 1 87 ? -19.205 -5.135 4.472 1.00 86.31 87 THR A N 1
ATOM 701 C CA . THR A 1 87 ? -19.738 -4.091 3.580 1.00 86.31 87 THR A CA 1
ATOM 702 C C . THR A 1 87 ? -18.826 -3.746 2.409 1.00 86.31 87 THR A C 1
ATOM 704 O O . THR A 1 87 ? -19.295 -3.225 1.397 1.00 86.31 87 THR A O 1
ATOM 707 N N . SER A 1 88 ? -17.524 -4.023 2.511 1.00 85.44 88 SER A N 1
ATOM 708 C CA . SER A 1 88 ? -16.571 -3.664 1.462 1.00 85.44 88 SER A CA 1
ATOM 709 C C . SER A 1 88 ? -16.350 -4.801 0.467 1.00 85.44 88 SER A C 1
ATOM 711 O O . SER A 1 88 ? -16.036 -5.931 0.843 1.00 85.44 88 SER A O 1
ATOM 713 N N . ASN A 1 89 ? -16.381 -4.459 -0.820 1.00 84.44 89 ASN A N 1
ATOM 714 C CA . ASN A 1 89 ? -16.020 -5.378 -1.896 1.00 84.44 89 ASN A CA 1
ATOM 715 C C . ASN A 1 89 ? -14.517 -5.325 -2.181 1.00 84.44 89 ASN A C 1
ATOM 717 O O . ASN A 1 89 ? -13.902 -4.254 -2.245 1.00 84.44 89 ASN A O 1
ATOM 721 N N . GLY A 1 90 ? -13.910 -6.496 -2.344 1.00 81.56 90 GLY A N 1
ATOM 722 C CA . GLY A 1 90 ? -12.520 -6.612 -2.753 1.00 81.56 90 GLY A CA 1
ATOM 723 C C . GLY A 1 90 ? -12.344 -6.418 -4.259 1.00 81.56 90 GLY A C 1
ATOM 724 O O . GLY A 1 90 ? -13.226 -6.694 -5.062 1.00 81.56 90 GLY A O 1
ATOM 725 N N . TYR A 1 91 ? -11.158 -5.949 -4.651 1.00 79.44 91 TYR A N 1
ATOM 726 C CA . TYR A 1 91 ? -10.769 -5.873 -6.064 1.00 79.44 91 TYR A CA 1
ATOM 727 C C . TYR A 1 91 ? -10.243 -7.220 -6.598 1.00 79.44 91 TYR A C 1
ATOM 729 O O . TYR A 1 91 ? -10.414 -7.547 -7.763 1.00 79.44 91 TYR A O 1
ATOM 737 N N . ILE A 1 92 ? -9.568 -7.999 -5.741 1.00 77.94 92 ILE A N 1
ATOM 738 C CA . ILE A 1 92 ? -8.890 -9.264 -6.104 1.00 77.94 92 ILE A CA 1
ATOM 739 C C . ILE A 1 92 ? -9.800 -10.477 -5.869 1.00 77.94 92 ILE A C 1
ATOM 741 O O . ILE A 1 92 ? -9.701 -11.495 -6.547 1.00 77.94 92 ILE A O 1
ATOM 745 N N . ALA A 1 93 ? -10.645 -10.387 -4.852 1.00 81.06 93 ALA A N 1
ATOM 746 C CA . ALA A 1 93 ? -11.614 -11.393 -4.456 1.00 81.06 93 ALA A CA 1
ATOM 747 C C . ALA A 1 93 ? -12.897 -10.664 -4.054 1.00 81.06 93 ALA A C 1
ATOM 749 O O . ALA A 1 93 ? -12.874 -9.447 -3.897 1.00 81.06 93 ALA A O 1
ATOM 750 N N . GLU A 1 94 ? -13.981 -11.404 -3.844 1.00 83.06 94 GLU A N 1
ATOM 751 C CA . GLU A 1 94 ? -15.264 -10.838 -3.416 1.00 83.06 94 GLU A CA 1
ATOM 752 C C . GLU A 1 94 ? -15.120 -9.971 -2.154 1.00 83.06 94 GLU A C 1
ATOM 754 O O . GLU A 1 94 ? -15.606 -8.843 -2.105 1.00 83.06 94 GLU A O 1
ATOM 759 N N . LYS A 1 95 ? -14.353 -10.452 -1.168 1.00 87.56 95 LYS A N 1
ATOM 760 C CA . LYS A 1 95 ? -14.047 -9.725 0.069 1.00 87.56 95 LYS A CA 1
ATOM 761 C C . LYS A 1 95 ? -12.722 -8.975 0.004 1.00 87.56 95 LYS A C 1
ATOM 763 O O . LYS A 1 95 ? -11.784 -9.355 -0.708 1.00 87.56 95 LYS A O 1
ATOM 768 N N . ILE A 1 96 ? -12.632 -7.902 0.793 1.00 89.19 96 ILE A N 1
ATOM 769 C CA . ILE A 1 96 ? -11.409 -7.103 0.915 1.00 89.19 96 ILE A CA 1
ATOM 770 C C . ILE A 1 96 ? -10.212 -7.940 1.363 1.00 89.19 96 ILE A C 1
ATOM 772 O O . ILE A 1 96 ? -10.334 -8.969 2.024 1.00 89.19 96 ILE A O 1
ATOM 776 N N . ASN A 1 97 ? -9.022 -7.477 0.985 1.00 91.50 97 ASN A N 1
ATOM 777 C CA . ASN A 1 97 ? -7.776 -8.123 1.362 1.00 91.50 97 ASN A CA 1
ATOM 778 C C . ASN A 1 97 ? -7.324 -7.690 2.771 1.00 91.50 97 ASN A C 1
ATOM 780 O O . ASN A 1 97 ? -7.473 -6.522 3.142 1.00 91.50 97 ASN A O 1
ATOM 784 N N . ILE A 1 98 ? -6.696 -8.597 3.523 1.00 91.00 98 ILE A N 1
ATOM 785 C CA . ILE A 1 98 ? -6.130 -8.328 4.855 1.00 91.00 98 ILE A CA 1
ATOM 786 C C . ILE A 1 98 ? -5.173 -7.125 4.889 1.00 91.00 98 ILE A C 1
ATOM 788 O O . ILE A 1 98 ? -5.193 -6.339 5.831 1.00 91.00 98 ILE A O 1
ATOM 792 N N . THR A 1 99 ? -4.359 -6.917 3.855 1.00 90.88 99 THR A N 1
ATOM 793 C CA . THR A 1 99 ? -3.490 -5.745 3.702 1.00 90.88 99 THR A CA 1
ATOM 794 C C . THR A 1 99 ? -4.303 -4.460 3.585 1.00 90.88 99 THR A C 1
ATOM 796 O O . THR A 1 99 ? -3.940 -3.458 4.200 1.00 90.88 99 THR A O 1
ATOM 799 N N . THR A 1 100 ? -5.416 -4.474 2.847 1.00 91.62 100 THR A N 1
ATOM 800 C CA . THR A 1 100 ? -6.332 -3.327 2.778 1.00 91.62 100 THR A CA 1
ATOM 801 C C . THR A 1 100 ? -6.920 -3.045 4.155 1.00 91.62 100 THR A C 1
ATOM 803 O O . THR A 1 100 ? -6.865 -1.902 4.603 1.00 91.62 100 THR A O 1
ATOM 806 N N . LEU A 1 101 ? -7.389 -4.077 4.863 1.00 92.44 101 LEU A N 1
ATOM 807 C CA . LEU A 1 101 ? -7.931 -3.937 6.215 1.00 92.44 101 LEU A CA 1
ATOM 808 C C . LEU A 1 101 ? -6.882 -3.389 7.204 1.00 92.44 101 LEU A C 1
ATOM 810 O O . LEU A 1 101 ? -7.173 -2.445 7.936 1.00 92.44 101 LEU A O 1
ATOM 814 N N . ARG A 1 102 ? -5.630 -3.876 7.165 1.00 94.56 102 ARG A N 1
ATOM 815 C CA . ARG A 1 102 ? -4.520 -3.345 7.991 1.00 94.56 102 ARG A CA 1
ATOM 816 C C . ARG A 1 102 ? -4.240 -1.878 7.682 1.00 94.56 102 ARG A C 1
ATOM 818 O O . ARG A 1 102 ? -4.007 -1.087 8.593 1.00 94.56 102 ARG A O 1
ATOM 825 N N . ASN A 1 103 ? -4.282 -1.493 6.408 1.00 93.19 103 ASN A N 1
ATOM 826 C CA . ASN A 1 103 ? -4.103 -0.099 6.012 1.00 93.19 103 ASN A CA 1
ATOM 827 C C . ASN A 1 103 ? -5.237 0.789 6.548 1.00 93.19 103 ASN A C 1
ATOM 829 O O . ASN A 1 103 ? -4.949 1.881 7.042 1.00 93.19 103 ASN A O 1
ATOM 833 N N . ARG A 1 104 ? -6.494 0.316 6.524 1.00 93.12 104 ARG A N 1
ATOM 834 C CA . ARG A 1 104 ? -7.631 1.018 7.150 1.00 93.12 104 ARG A CA 1
ATOM 835 C C . ARG A 1 104 ? -7.457 1.145 8.654 1.00 93.12 104 ARG A C 1
ATOM 837 O O . ARG A 1 104 ? -7.544 2.252 9.169 1.00 93.12 104 ARG A O 1
ATOM 844 N N . LEU A 1 105 ? -7.105 0.063 9.343 1.00 94.38 105 LEU A N 1
ATOM 845 C CA . LEU A 1 105 ? -6.837 0.094 10.779 1.00 94.38 105 LEU A CA 1
ATOM 846 C C . LEU A 1 105 ? -5.730 1.096 11.135 1.00 94.38 105 LEU A C 1
ATOM 848 O O . LEU A 1 105 ? -5.873 1.873 12.074 1.00 94.38 105 LEU A O 1
ATOM 852 N N . ASN A 1 106 ? -4.632 1.116 10.378 1.00 94.19 106 ASN A N 1
ATOM 853 C CA . ASN A 1 106 ? -3.535 2.056 10.607 1.00 94.19 106 ASN A CA 1
ATOM 854 C C . ASN A 1 106 ? -3.955 3.513 10.370 1.00 94.19 106 ASN A C 1
ATOM 856 O O . ASN A 1 106 ? -3.502 4.405 11.093 1.00 94.19 106 ASN A O 1
ATOM 860 N N . ALA A 1 107 ? -4.816 3.766 9.382 1.00 92.56 107 ALA A N 1
ATOM 861 C CA . ALA A 1 107 ? -5.396 5.084 9.162 1.00 92.56 107 ALA A CA 1
ATOM 862 C C . ALA A 1 107 ? -6.332 5.479 10.319 1.00 92.56 107 ALA A C 1
ATOM 864 O O . ALA A 1 107 ? -6.221 6.594 10.825 1.00 92.56 107 ALA A O 1
ATOM 865 N N . LEU A 1 108 ? -7.174 4.559 10.805 1.00 91.75 108 LEU A N 1
ATOM 866 C CA . LEU A 1 108 ? -8.074 4.800 11.937 1.00 91.75 108 LEU A CA 1
ATOM 867 C C . LEU A 1 108 ? -7.295 5.088 13.225 1.00 91.75 108 LEU A C 1
ATOM 869 O O . LEU A 1 108 ? -7.544 6.088 13.889 1.00 91.75 108 LEU A O 1
ATOM 873 N N . LYS A 1 109 ? -6.293 4.265 13.558 1.00 92.00 109 LYS A N 1
ATOM 874 C CA . LYS A 1 109 ? -5.411 4.489 14.718 1.00 92.00 109 LYS A CA 1
ATOM 875 C C . LYS A 1 109 ? -4.727 5.851 14.651 1.00 92.00 109 LYS A C 1
ATOM 877 O O . LYS A 1 109 ? -4.548 6.503 15.676 1.00 92.00 109 LYS A O 1
ATOM 882 N N . ARG A 1 110 ? -4.353 6.294 13.447 1.00 90.44 110 ARG A N 1
ATOM 883 C CA . ARG A 1 110 ? -3.788 7.627 13.231 1.00 90.44 110 ARG A CA 1
ATOM 884 C C . ARG A 1 110 ? -4.819 8.721 13.482 1.00 90.44 110 ARG A C 1
ATOM 886 O O . ARG A 1 110 ? -4.481 9.682 14.161 1.00 90.44 110 ARG A O 1
ATOM 893 N N . ALA A 1 111 ? -6.042 8.567 12.980 1.00 88.62 111 ALA A N 1
ATOM 894 C CA . ALA A 1 111 ? -7.133 9.499 13.245 1.00 88.62 111 ALA A CA 1
ATOM 895 C C . ALA A 1 111 ? -7.412 9.605 14.755 1.00 88.62 111 ALA A C 1
ATOM 897 O O . ALA A 1 111 ? -7.350 10.695 15.312 1.00 88.62 111 ALA A O 1
ATOM 898 N N . ILE A 1 112 ? -7.568 8.474 15.448 1.00 88.38 112 ILE A N 1
ATOM 899 C CA . ILE A 1 112 ? -7.744 8.431 16.908 1.00 88.38 112 ILE A CA 1
ATOM 900 C C . ILE A 1 112 ? -6.590 9.148 17.609 1.00 88.38 112 ILE A C 1
ATOM 902 O O . ILE A 1 112 ? -6.831 10.013 18.447 1.00 88.38 112 ILE A O 1
ATOM 906 N N . LYS A 1 113 ? -5.337 8.855 17.239 1.00 88.81 113 LYS A N 1
ATOM 907 C CA . LYS A 1 113 ? -4.170 9.522 17.827 1.00 88.81 113 LYS A CA 1
ATOM 908 C C . LYS A 1 113 ? -4.197 11.038 17.610 1.00 88.81 113 LYS A C 1
ATOM 910 O O . LYS A 1 113 ? -3.885 11.772 18.537 1.00 88.81 113 LYS A O 1
ATOM 915 N N . LEU A 1 114 ? -4.549 11.507 16.415 1.00 86.06 114 LEU A N 1
ATOM 916 C CA . LEU A 1 114 ? -4.604 12.938 16.101 1.00 86.06 114 LEU A CA 1
ATOM 917 C C . LEU A 1 114 ? -5.650 13.677 16.947 1.00 86.06 114 LEU A C 1
ATOM 919 O O . LEU A 1 114 ? -5.380 14.777 17.414 1.00 86.06 114 LEU A O 1
ATOM 923 N N . HIS A 1 115 ? -6.811 13.065 17.179 1.00 83.06 115 HIS A N 1
ATOM 924 C CA . HIS A 1 115 ? -7.945 13.731 17.831 1.00 83.06 115 HIS A CA 1
ATOM 925 C C . HIS A 1 115 ? -8.035 13.507 19.340 1.00 83.06 115 HIS A C 1
ATOM 927 O O . HIS A 1 115 ? -8.528 14.364 20.062 1.00 83.06 115 HIS A O 1
ATOM 933 N N . THR A 1 116 ? -7.533 12.378 19.838 1.00 82.75 116 THR A N 1
ATOM 934 C CA . THR A 1 116 ? -7.642 11.998 21.260 1.00 82.75 116 THR A CA 1
ATOM 935 C C . THR A 1 116 ? -6.292 11.899 21.965 1.00 82.75 116 THR A C 1
ATOM 937 O O . THR A 1 116 ? -6.243 11.693 23.176 1.00 82.75 116 THR A O 1
ATOM 940 N N . ASN A 1 117 ? -5.187 12.000 21.216 1.00 84.81 117 ASN A N 1
ATOM 941 C CA . ASN A 1 117 ? -3.829 11.698 21.675 1.00 84.81 117 ASN A CA 1
ATOM 942 C C . ASN A 1 117 ? -3.652 10.271 22.240 1.00 84.81 117 ASN A C 1
ATOM 944 O O . ASN A 1 117 ? -2.659 9.973 22.904 1.00 84.81 117 ASN A O 1
ATOM 948 N N . TYR A 1 118 ? -4.597 9.367 21.971 1.00 87.94 118 TYR A N 1
ATOM 949 C CA . TYR A 1 118 ? -4.536 7.987 22.432 1.00 87.94 118 TYR A CA 1
ATOM 950 C C . TYR A 1 118 ? -3.727 7.100 21.482 1.00 87.94 118 TYR A C 1
ATOM 952 O O . TYR A 1 118 ? -3.803 7.213 20.256 1.00 87.94 118 TYR A O 1
ATOM 960 N N . GLN A 1 119 ? -2.970 6.170 22.060 1.00 90.25 119 GLN A N 1
ATOM 961 C CA . GLN A 1 119 ? -2.273 5.115 21.335 1.00 90.25 119 GLN A CA 1
ATOM 962 C C . GLN A 1 119 ? -2.621 3.761 21.947 1.00 90.25 119 GLN A C 1
ATOM 964 O O . GLN A 1 119 ? -2.484 3.568 23.153 1.00 90.25 119 GLN A O 1
ATOM 969 N N . PHE A 1 120 ? -3.021 2.816 21.098 1.00 89.38 120 PHE A N 1
ATOM 970 C CA . PHE A 1 120 ? -3.296 1.447 21.525 1.00 89.38 120 PHE A CA 1
ATOM 971 C C . PHE A 1 120 ? -2.034 0.778 22.075 1.00 89.38 120 PHE A C 1
ATOM 973 O O . PHE A 1 120 ? -0.959 0.865 21.471 1.00 89.38 120 PHE A O 1
ATOM 980 N N . THR A 1 121 ? -2.177 0.078 23.198 1.00 92.50 121 THR A N 1
ATOM 981 C CA . THR A 1 121 ? -1.089 -0.664 23.839 1.00 92.50 121 THR A CA 1
ATOM 982 C C . THR A 1 121 ? -0.692 -1.886 23.010 1.00 92.50 121 THR A C 1
ATOM 984 O O . THR A 1 121 ? -1.411 -2.327 22.111 1.00 92.50 121 THR A O 1
ATOM 987 N N . LYS A 1 122 ? 0.474 -2.468 23.311 1.00 93.69 122 LYS A N 1
ATOM 988 C CA . LYS A 1 122 ? 0.965 -3.669 22.622 1.00 93.69 122 LYS A CA 1
ATOM 989 C C . LYS A 1 122 ? -0.043 -4.825 22.685 1.00 93.69 122 LYS A C 1
ATOM 991 O O . LYS A 1 122 ? -0.359 -5.386 21.646 1.00 93.69 122 LYS A O 1
ATOM 996 N N .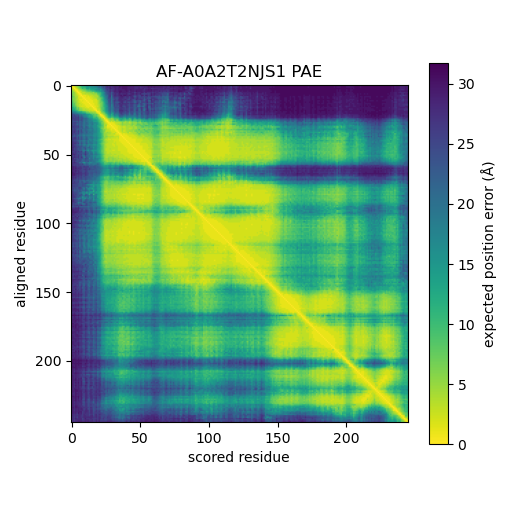 SER A 1 123 ? -0.603 -5.090 23.865 1.00 93.75 123 SER A N 1
ATOM 997 C CA . SER A 1 123 ? -1.597 -6.151 24.067 1.00 93.75 123 SER A CA 1
ATOM 998 C C . SER A 1 123 ? -2.870 -5.921 23.243 1.00 93.75 123 SER A C 1
ATOM 1000 O O . SER A 1 123 ? -3.337 -6.842 22.584 1.00 93.75 123 SER A O 1
ATOM 1002 N N . GLN A 1 124 ? -3.374 -4.683 23.172 1.00 91.56 124 GLN A N 1
ATOM 1003 C CA . GLN A 1 124 ? -4.543 -4.364 22.338 1.00 91.56 124 GLN A CA 1
ATOM 1004 C C . GLN A 1 124 ? -4.250 -4.554 20.845 1.00 91.56 124 GLN A C 1
ATOM 1006 O O . GLN A 1 124 ? -5.099 -4.998 20.079 1.00 91.56 124 GLN A O 1
ATOM 1011 N N . ASN A 1 125 ? -3.037 -4.203 20.408 1.00 93.56 125 ASN A N 1
ATOM 1012 C CA . ASN A 1 125 ? -2.625 -4.408 19.023 1.00 93.56 125 ASN A CA 1
ATOM 1013 C C . ASN A 1 125 ? -2.502 -5.897 18.678 1.00 93.56 125 ASN A C 1
ATOM 1015 O O . ASN A 1 125 ? -2.884 -6.278 17.576 1.00 93.56 125 ASN A O 1
ATOM 1019 N N . GLU A 1 126 ? -1.994 -6.718 19.599 1.00 93.56 126 GLU A N 1
ATOM 1020 C CA . GLU A 1 126 ? -1.919 -8.175 19.444 1.00 93.56 126 GLU A CA 1
ATOM 1021 C C . GLU A 1 126 ? -3.314 -8.800 19.352 1.00 93.56 126 GLU A C 1
ATOM 1023 O O . GLU A 1 126 ? -3.544 -9.652 18.499 1.00 93.56 126 GLU A O 1
ATOM 1028 N N . GLU A 1 127 ? -4.263 -8.327 20.160 1.00 93.94 127 GLU A N 1
ATOM 1029 C CA . GLU A 1 127 ? -5.653 -8.784 20.132 1.00 93.94 127 GLU A CA 1
ATOM 1030 C C . GLU A 1 127 ? -6.352 -8.450 18.805 1.00 93.94 127 GLU A C 1
ATOM 1032 O O . GLU A 1 127 ? -6.978 -9.311 18.189 1.00 93.94 127 GLU A O 1
ATOM 1037 N N . ILE A 1 128 ? -6.196 -7.217 18.309 1.00 92.75 128 ILE A N 1
ATOM 1038 C CA . ILE A 1 128 ? -6.761 -6.818 17.011 1.00 92.75 128 ILE A CA 1
ATOM 1039 C C . ILE A 1 128 ? -6.105 -7.606 15.865 1.00 92.75 128 ILE A C 1
ATOM 1041 O O . ILE A 1 128 ? -6.776 -8.006 14.914 1.00 92.75 128 ILE A O 1
ATOM 1045 N N . GLU A 1 129 ? -4.796 -7.848 15.939 1.00 92.88 129 GLU A N 1
ATOM 1046 C CA . GLU A 1 129 ? -4.091 -8.633 14.923 1.00 92.88 129 GLU A CA 1
ATOM 1047 C C . GLU A 1 129 ? -4.515 -10.109 14.945 1.00 92.88 129 GLU A C 1
ATOM 1049 O O . GLU A 1 129 ? -4.609 -10.727 13.882 1.00 92.88 129 GLU A O 1
ATOM 1054 N N . HIS A 1 130 ? -4.817 -10.660 16.126 1.00 92.25 130 HIS A N 1
ATOM 1055 C CA . HIS A 1 130 ? -5.367 -12.005 16.269 1.00 92.25 130 HIS A CA 1
ATOM 1056 C C . HIS A 1 130 ? -6.717 -12.133 15.557 1.00 92.25 130 HIS A C 1
ATOM 1058 O O . HIS A 1 130 ? -6.850 -12.998 14.689 1.00 92.25 130 HIS A O 1
ATOM 1064 N N . LEU A 1 131 ? -7.654 -11.214 15.825 1.00 91.19 131 LEU A N 1
ATOM 1065 C CA . LEU A 1 131 ? -8.946 -11.137 15.132 1.00 91.19 131 LEU A CA 1
ATOM 1066 C C . LEU A 1 131 ? -8.750 -11.123 13.605 1.00 91.19 131 LEU A C 1
ATOM 1068 O O . LEU A 1 131 ? -9.343 -11.915 12.876 1.00 91.19 131 LEU A O 1
ATOM 1072 N N . MET A 1 132 ? -7.876 -10.247 13.099 1.00 89.94 132 MET A N 1
ATOM 1073 C CA . MET A 1 132 ? -7.665 -10.096 11.655 1.00 89.94 132 MET A CA 1
ATOM 1074 C C . MET A 1 132 ? -7.013 -11.313 10.993 1.00 89.94 132 MET A C 1
ATOM 1076 O O . MET A 1 132 ? -7.337 -11.637 9.851 1.00 89.94 132 MET A O 1
ATOM 1080 N N . SER A 1 133 ? -6.066 -11.958 11.674 1.00 89.81 133 SER A N 1
ATOM 1081 C CA . SER A 1 133 ? -5.268 -13.054 11.114 1.00 89.81 133 SER A CA 1
ATOM 1082 C C . SER A 1 133 ? -5.845 -14.446 11.385 1.00 89.81 133 SER A C 1
ATOM 1084 O O . SER A 1 133 ? -5.292 -15.429 10.882 1.00 89.81 133 SER A O 1
ATOM 1086 N N . LYS A 1 134 ? -6.907 -14.561 12.190 1.00 89.69 134 LYS A N 1
ATOM 1087 C CA . LYS A 1 134 ? -7.537 -15.841 12.539 1.00 89.69 134 LYS A CA 1
ATOM 1088 C C . LYS A 1 134 ? -9.039 -15.802 12.309 1.00 89.69 134 LYS A C 1
ATOM 1090 O O . LYS A 1 134 ? -9.515 -16.465 11.395 1.00 89.69 134 LYS A O 1
ATOM 1095 N N . GLU A 1 135 ? -9.748 -15.001 13.089 1.00 89.19 135 GLU A N 1
ATOM 1096 C CA . GLU A 1 135 ? -11.214 -14.985 13.134 1.00 89.19 135 GLU A CA 1
ATOM 1097 C C . GLU A 1 135 ? -11.810 -14.468 11.816 1.00 89.19 135 GLU A C 1
ATOM 1099 O O . GLU A 1 135 ? -12.493 -15.215 11.122 1.00 89.19 135 GLU A O 1
ATOM 1104 N N . LEU A 1 136 ? -11.447 -13.261 11.362 1.00 85.38 136 LEU A N 1
ATOM 1105 C CA . LEU A 1 136 ? -12.039 -12.654 10.153 1.00 85.38 136 LEU A CA 1
ATOM 1106 C C . LEU A 1 136 ? -11.732 -13.413 8.854 1.00 85.38 136 LEU A C 1
ATOM 1108 O O . LEU A 1 136 ? -12.468 -13.300 7.874 1.00 85.38 136 LEU A O 1
ATOM 1112 N N . ILE A 1 137 ? -10.644 -14.183 8.813 1.00 87.38 137 ILE A N 1
ATOM 1113 C CA . ILE A 1 137 ? -10.340 -15.039 7.660 1.00 87.38 137 ILE A CA 1
ATOM 1114 C C . ILE A 1 137 ? -11.303 -16.225 7.608 1.00 87.38 137 ILE A C 1
ATOM 1116 O O . ILE A 1 137 ? -11.768 -16.578 6.526 1.00 87.38 137 ILE A O 1
ATOM 1120 N N . VAL A 1 138 ? -11.581 -16.837 8.759 1.00 84.38 138 VAL A N 1
ATOM 1121 C CA . VAL A 1 138 ? -12.403 -18.048 8.855 1.00 84.38 138 VAL A CA 1
ATOM 1122 C C . VAL A 1 138 ? -13.892 -17.710 8.815 1.00 84.38 138 VAL A C 1
ATOM 1124 O O . VAL A 1 138 ? -14.637 -18.366 8.095 1.00 84.38 138 VAL A O 1
ATOM 1127 N N . GLU A 1 139 ? -14.317 -16.688 9.555 1.00 86.00 139 GLU A N 1
ATOM 1128 C CA . GLU A 1 139 ? -15.731 -16.361 9.770 1.00 86.00 139 GLU A CA 1
ATOM 1129 C C . GLU A 1 139 ? -16.304 -15.460 8.670 1.00 86.00 139 GLU A C 1
ATOM 1131 O O . GLU A 1 139 ? -17.423 -15.675 8.213 1.00 86.00 139 GLU A O 1
ATOM 1136 N N . GLU A 1 140 ? -15.526 -14.482 8.198 1.00 82.12 140 GLU A N 1
ATOM 1137 C CA . GLU A 1 140 ? -15.993 -13.457 7.248 1.00 82.12 140 GLU A CA 1
ATOM 1138 C C . GLU A 1 140 ? -15.418 -13.625 5.832 1.00 82.12 140 GLU A C 1
ATOM 1140 O O . GLU A 1 140 ? -15.723 -12.845 4.925 1.00 82.12 140 GLU A O 1
ATOM 1145 N N . GLY A 1 141 ? -14.558 -14.627 5.623 1.00 83.81 141 GLY A N 1
ATOM 1146 C CA . GLY A 1 141 ? -13.937 -14.902 4.327 1.00 83.81 141 GLY A CA 1
ATOM 1147 C C . GLY A 1 141 ? -12.948 -13.825 3.868 1.00 83.81 141 GLY A C 1
ATOM 1148 O O . GLY A 1 141 ? -12.783 -13.614 2.662 1.00 83.81 141 GLY A O 1
ATOM 1149 N N . LEU A 1 142 ? -12.292 -13.121 4.803 1.00 85.69 142 LEU A N 1
ATOM 1150 C CA . LEU A 1 142 ? -11.291 -12.097 4.491 1.00 85.69 142 LEU A CA 1
ATOM 1151 C C . LEU A 1 142 ? -10.216 -12.643 3.536 1.00 85.69 142 LEU A C 1
ATOM 1153 O O . LEU A 1 142 ? -9.568 -13.660 3.794 1.00 85.69 142 LEU A O 1
ATOM 1157 N N . SER A 1 143 ? -9.970 -11.927 2.437 1.00 86.69 143 SER A N 1
ATOM 1158 C CA . SER A 1 143 ? -9.039 -12.392 1.412 1.00 86.69 143 SER A CA 1
ATOM 1159 C C . SER A 1 143 ? -7.583 -12.229 1.852 1.00 86.69 143 SER A C 1
ATOM 1161 O O . SER A 1 143 ? -7.125 -11.146 2.221 1.00 86.69 143 SER A O 1
ATOM 1163 N N . THR A 1 144 ? -6.808 -13.302 1.735 1.00 86.75 144 THR A N 1
ATOM 1164 C CA . THR A 1 144 ? -5.343 -13.289 1.893 1.00 86.75 144 THR A CA 1
ATOM 1165 C C . THR A 1 144 ? -4.612 -13.328 0.552 1.00 86.75 144 THR A C 1
ATOM 1167 O O . THR A 1 144 ? -3.381 -13.317 0.512 1.00 86.75 144 THR A O 1
ATOM 1170 N N . ARG A 1 145 ? -5.353 -13.342 -0.566 1.00 82.75 145 ARG A N 1
ATOM 1171 C CA . ARG A 1 145 ? -4.781 -13.470 -1.910 1.00 82.75 145 ARG A CA 1
ATOM 1172 C C . ARG A 1 145 ? -3.955 -12.242 -2.263 1.00 82.75 145 ARG A C 1
ATOM 1174 O O . ARG A 1 145 ? -4.479 -11.130 -2.335 1.00 82.75 145 ARG A O 1
ATOM 1181 N N . ALA A 1 146 ? -2.670 -12.451 -2.518 1.00 79.25 146 ALA A N 1
ATOM 1182 C CA . ALA A 1 146 ? -1.824 -11.420 -3.092 1.00 79.25 146 ALA A CA 1
ATOM 1183 C C . ALA A 1 146 ? -2.258 -11.128 -4.536 1.00 79.25 146 ALA A C 1
ATOM 1185 O O . ALA A 1 146 ? -2.642 -12.033 -5.274 1.00 79.25 146 ALA A O 1
ATOM 1186 N N . HIS A 1 147 ? -2.175 -9.860 -4.941 1.00 77.44 147 HIS A N 1
ATOM 1187 C CA . HIS A 1 147 ? -2.347 -9.491 -6.341 1.00 77.44 147 HIS A CA 1
ATOM 1188 C C . HIS A 1 147 ? -1.194 -10.084 -7.153 1.00 77.44 147 HIS A C 1
ATOM 1190 O O . HIS A 1 147 ? -0.031 -9.754 -6.896 1.00 77.44 147 HIS A O 1
ATOM 1196 N N . GLU A 1 148 ? -1.505 -10.902 -8.153 1.00 80.19 148 GLU A N 1
ATOM 1197 C CA . GLU A 1 148 ? -0.504 -11.372 -9.102 1.00 80.19 148 GLU A CA 1
ATOM 1198 C C . GLU A 1 148 ? -0.043 -10.181 -9.943 1.00 80.19 148 GLU A C 1
ATOM 1200 O O . GLU A 1 148 ? -0.811 -9.578 -10.689 1.00 80.19 148 GLU A O 1
ATOM 1205 N N . LYS A 1 149 ? 1.197 -9.737 -9.738 1.00 77.50 149 LYS A N 1
ATOM 1206 C CA . LYS A 1 149 ? 1.750 -8.640 -10.530 1.00 77.50 149 LYS A CA 1
ATOM 1207 C C . LYS A 1 149 ? 2.239 -9.232 -11.846 1.00 77.50 149 LYS A C 1
ATOM 1209 O O . LYS A 1 149 ? 3.164 -10.042 -11.788 1.00 77.50 149 LYS A O 1
ATOM 1214 N N . PRO A 1 150 ? 1.686 -8.838 -13.006 1.00 80.06 150 PRO A N 1
ATOM 1215 C CA . PRO A 1 150 ? 2.237 -9.283 -14.273 1.00 80.06 150 PRO A CA 1
ATOM 1216 C C . PRO A 1 150 ? 3.673 -8.765 -14.373 1.00 80.06 150 PRO A C 1
ATOM 1218 O O . PRO A 1 150 ? 3.923 -7.559 -14.316 1.00 80.06 150 PRO A O 1
ATOM 1221 N N . VAL A 1 151 ? 4.627 -9.686 -14.462 1.00 82.00 151 VAL A N 1
ATOM 1222 C CA . VAL A 1 151 ? 6.037 -9.352 -14.658 1.00 82.00 151 VAL A CA 1
ATOM 1223 C C . VAL A 1 151 ? 6.323 -9.427 -16.148 1.00 82.00 151 VAL A C 1
ATOM 1225 O O . VAL A 1 151 ? 6.017 -10.428 -16.797 1.00 82.00 151 VAL A O 1
ATOM 1228 N N . ALA A 1 152 ? 6.908 -8.364 -16.698 1.00 84.38 152 ALA A N 1
ATOM 1229 C CA . ALA A 1 152 ? 7.315 -8.353 -18.094 1.00 84.38 152 ALA A CA 1
ATOM 1230 C C . ALA A 1 152 ? 8.318 -9.487 -18.346 1.00 84.38 152 ALA A C 1
ATOM 1232 O O . ALA A 1 152 ? 9.373 -9.562 -17.711 1.00 84.38 152 ALA A O 1
ATOM 1233 N N . SER A 1 153 ? 7.986 -10.381 -19.277 1.00 87.75 153 SER A N 1
ATOM 1234 C CA . SER A 1 153 ? 8.887 -11.462 -19.656 1.00 87.75 153 SER A CA 1
ATOM 1235 C C . SER A 1 153 ? 10.095 -10.913 -20.420 1.00 87.75 153 SER A C 1
ATOM 1237 O O . SER A 1 153 ? 10.060 -9.822 -20.995 1.00 87.75 153 SER A O 1
ATOM 1239 N N . LYS A 1 154 ? 11.166 -11.710 -20.503 1.00 88.69 154 LYS A N 1
ATOM 1240 C CA . LYS A 1 154 ? 12.342 -11.395 -21.332 1.00 88.69 154 LYS A CA 1
ATOM 1241 C C . LYS A 1 154 ? 11.963 -11.020 -22.768 1.00 88.69 154 LYS A C 1
ATOM 1243 O O . LYS A 1 154 ? 12.585 -10.140 -23.359 1.00 88.69 154 LYS A O 1
ATOM 1248 N N . GLN A 1 155 ? 10.964 -11.704 -23.325 1.00 91.81 155 GLN A N 1
ATOM 1249 C CA . GLN A 1 155 ? 10.510 -11.470 -24.689 1.00 91.81 155 GLN A CA 1
ATOM 1250 C C . GLN A 1 155 ? 9.845 -10.097 -24.820 1.00 91.81 155 GLN A C 1
ATOM 1252 O O . GLN A 1 155 ? 10.230 -9.333 -25.698 1.00 91.81 155 GLN A O 1
ATOM 1257 N N . VAL A 1 156 ? 8.971 -9.731 -23.876 1.00 91.19 156 VAL A N 1
ATOM 1258 C CA . VAL A 1 156 ? 8.339 -8.402 -23.831 1.00 91.19 156 VAL A CA 1
ATOM 1259 C C . VAL A 1 156 ? 9.390 -7.293 -23.773 1.00 91.19 156 VAL A C 1
ATOM 1261 O O . VAL A 1 156 ? 9.325 -6.348 -24.550 1.00 91.19 156 VAL A O 1
ATOM 1264 N N . ILE A 1 157 ? 10.405 -7.420 -22.911 1.00 90.75 157 ILE A N 1
ATOM 1265 C CA . ILE A 1 157 ? 11.473 -6.411 -22.815 1.00 90.75 157 ILE A CA 1
ATOM 1266 C C . ILE A 1 157 ? 12.261 -6.299 -24.123 1.00 90.75 157 ILE A C 1
ATOM 1268 O O . ILE A 1 157 ? 12.557 -5.193 -24.574 1.00 90.75 157 ILE A O 1
ATOM 1272 N N . ARG A 1 158 ? 12.578 -7.428 -24.767 1.00 91.19 158 ARG A N 1
ATOM 1273 C CA . ARG A 1 158 ? 13.258 -7.431 -26.068 1.00 91.19 158 ARG A CA 1
ATOM 1274 C C . ARG A 1 158 ? 12.420 -6.726 -27.134 1.00 91.19 158 ARG A C 1
ATOM 1276 O O . ARG A 1 158 ? 12.987 -5.983 -27.932 1.00 91.19 158 ARG A O 1
ATOM 1283 N N . ASP A 1 159 ? 11.112 -6.949 -27.147 1.00 92.94 159 ASP A N 1
ATOM 1284 C CA . ASP A 1 159 ? 10.214 -6.348 -28.131 1.00 92.94 159 ASP A CA 1
ATOM 1285 C C . ASP A 1 159 ? 10.037 -4.844 -27.887 1.00 92.94 159 ASP A C 1
ATOM 1287 O O . ASP A 1 159 ? 10.112 -4.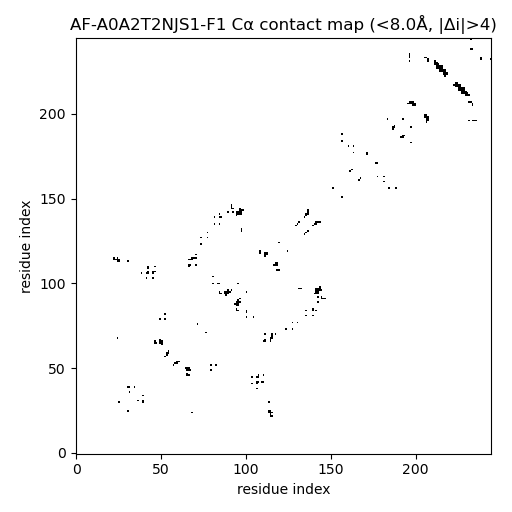076 -28.841 1.00 92.94 159 ASP A O 1
ATOM 1291 N N . ILE A 1 160 ? 9.956 -4.398 -26.627 1.00 90.62 160 ILE A N 1
ATOM 1292 C CA . ILE A 1 160 ? 9.961 -2.967 -26.274 1.00 90.62 160 ILE A CA 1
ATOM 1293 C C . ILE A 1 160 ? 11.259 -2.292 -26.733 1.00 90.62 160 ILE A C 1
ATOM 1295 O O . ILE A 1 160 ? 11.221 -1.222 -27.337 1.00 90.62 160 ILE A O 1
ATOM 1299 N N . ILE A 1 161 ? 12.417 -2.915 -26.482 1.00 90.81 161 ILE A N 1
ATOM 1300 C CA . ILE A 1 161 ? 13.708 -2.372 -26.923 1.00 90.81 161 ILE A CA 1
ATOM 1301 C C . ILE A 1 161 ? 13.752 -2.297 -28.453 1.00 90.81 161 ILE A C 1
ATOM 1303 O O . ILE A 1 161 ? 14.140 -1.269 -28.996 1.00 90.81 161 ILE A O 1
ATOM 1307 N N . LYS A 1 162 ? 13.334 -3.352 -29.164 1.00 91.44 162 LYS A N 1
ATOM 1308 C CA . LYS A 1 162 ? 13.275 -3.343 -30.634 1.00 91.44 162 LYS A CA 1
ATOM 1309 C C . LYS A 1 162 ? 12.358 -2.248 -31.161 1.00 91.44 162 LYS A C 1
ATOM 1311 O O . LYS A 1 162 ? 12.768 -1.533 -32.067 1.00 91.44 162 LYS A O 1
ATOM 1316 N N . PHE A 1 163 ? 11.166 -2.104 -30.585 1.00 90.94 163 PHE A N 1
ATOM 1317 C CA . PHE A 1 163 ? 10.225 -1.048 -30.942 1.00 90.94 163 PHE A CA 1
ATOM 1318 C C . PHE A 1 163 ? 10.879 0.329 -30.797 1.00 90.94 163 PHE A C 1
ATOM 1320 O O . PHE A 1 163 ? 10.905 1.084 -31.764 1.00 90.94 163 PHE A O 1
ATOM 1327 N N . ALA A 1 164 ? 11.515 0.598 -29.650 1.00 88.44 164 ALA A N 1
ATOM 1328 C CA . ALA A 1 164 ? 12.193 1.866 -29.384 1.00 88.44 164 ALA A CA 1
ATOM 1329 C C . ALA A 1 164 ? 13.276 2.216 -30.426 1.00 88.44 164 ALA A C 1
ATOM 1331 O O . ALA A 1 164 ? 13.544 3.391 -30.659 1.00 88.44 164 ALA A O 1
ATOM 1332 N N . TRP A 1 165 ? 13.908 1.220 -31.058 1.00 85.88 165 TRP A N 1
ATOM 1333 C CA . TRP A 1 165 ? 14.949 1.442 -32.069 1.00 85.88 165 TRP A CA 1
ATOM 1334 C C . TRP A 1 165 ? 14.452 1.418 -33.516 1.00 85.88 165 TRP A C 1
ATOM 1336 O O . TRP A 1 165 ? 15.011 2.133 -34.343 1.00 85.88 165 TRP A O 1
ATOM 1346 N N . LEU A 1 166 ? 13.462 0.583 -33.838 1.00 87.25 166 LEU A N 1
ATOM 1347 C CA . LEU A 1 166 ? 13.084 0.260 -35.221 1.00 87.25 166 LEU A CA 1
ATOM 1348 C C . LEU A 1 166 ? 11.737 0.840 -35.652 1.00 87.25 166 LEU A C 1
ATOM 1350 O O . LEU A 1 166 ? 11.487 0.957 -36.848 1.00 87.25 166 LEU A O 1
ATOM 1354 N N . SER A 1 167 ? 10.854 1.144 -34.705 1.00 83.56 167 SER A N 1
ATOM 1355 C CA . SER A 1 167 ? 9.442 1.444 -34.984 1.00 83.56 167 SER A CA 1
ATOM 1356 C C . SER A 1 167 ? 8.909 2.585 -34.125 1.00 83.56 167 SER A C 1
ATOM 1358 O O . SER A 1 167 ? 7.705 2.748 -33.981 1.00 83.56 167 SER A O 1
ATOM 1360 N N . ASP A 1 168 ? 9.806 3.350 -33.515 1.00 78.50 168 ASP A N 1
ATOM 1361 C CA . ASP A 1 168 ? 9.434 4.411 -32.601 1.00 78.50 168 ASP A CA 1
ATOM 1362 C C . ASP A 1 168 ? 8.978 5.660 -33.362 1.00 78.50 168 ASP A C 1
ATOM 1364 O O . ASP A 1 168 ? 9.790 6.414 -33.904 1.00 78.50 168 ASP A O 1
ATOM 1368 N N . GLU A 1 169 ? 7.662 5.850 -33.391 1.00 82.88 169 GLU A N 1
ATOM 1369 C CA . GLU A 1 169 ? 6.966 6.964 -34.041 1.00 82.88 169 GLU A CA 1
ATOM 1370 C C . GLU A 1 169 ? 6.938 8.237 -33.172 1.00 82.88 169 GLU A C 1
ATOM 1372 O O . GLU A 1 169 ? 6.466 9.287 -33.614 1.00 82.88 169 GLU A O 1
ATOM 1377 N N . TYR A 1 170 ? 7.435 8.175 -31.930 1.00 81.44 170 TYR A N 1
ATOM 1378 C CA . TYR A 1 170 ? 7.382 9.302 -31.006 1.00 81.44 170 TYR A CA 1
ATOM 1379 C C . TYR A 1 170 ? 8.503 10.319 -31.259 1.00 81.44 170 TYR A C 1
ATOM 1381 O O . TYR A 1 170 ? 9.692 10.000 -31.320 1.00 81.44 170 TYR A O 1
ATOM 1389 N N . ASN A 1 171 ? 8.116 11.595 -31.307 1.00 81.06 171 ASN A N 1
ATOM 1390 C CA . ASN A 1 171 ? 9.050 12.714 -31.355 1.00 81.06 171 ASN A CA 1
ATOM 1391 C C . ASN A 1 171 ? 9.462 13.119 -29.936 1.00 81.06 171 ASN A C 1
ATOM 1393 O O . ASN A 1 171 ? 8.681 13.713 -29.190 1.00 81.06 171 ASN A O 1
ATOM 1397 N N . TYR A 1 172 ? 10.705 12.826 -29.555 1.00 80.19 172 TYR A N 1
ATOM 1398 C CA . TYR A 1 172 ? 11.256 13.306 -28.288 1.00 80.19 172 TYR A CA 1
ATOM 1399 C C . TYR A 1 172 ? 11.709 14.757 -28.393 1.00 80.19 172 TYR A C 1
ATOM 1401 O O . TYR A 1 172 ? 12.301 15.161 -29.390 1.00 80.19 172 TYR A O 1
ATOM 1409 N N . GLN A 1 173 ? 11.554 15.506 -27.298 1.00 83.50 173 GLN A N 1
ATOM 1410 C CA . GLN A 1 173 ? 12.131 16.849 -27.174 1.00 83.50 173 GLN A CA 1
ATOM 1411 C C . GLN A 1 173 ? 13.657 16.856 -27.368 1.00 83.50 173 GLN A C 1
ATOM 1413 O O . GLN A 1 173 ? 14.212 17.836 -27.852 1.00 83.50 173 GLN A O 1
ATOM 1418 N N . HIS A 1 174 ? 14.341 15.769 -26.991 1.00 85.69 174 HIS A N 1
ATOM 1419 C CA . HIS A 1 174 ? 15.778 15.612 -27.186 1.00 85.69 174 HIS A CA 1
ATOM 1420 C C . HIS A 1 174 ? 16.117 14.165 -27.601 1.00 85.69 174 HIS A C 1
ATOM 1422 O O . HIS A 1 174 ? 15.671 13.232 -26.928 1.00 85.69 174 HIS A O 1
ATOM 1428 N N . PRO A 1 175 ? 16.968 13.933 -28.623 1.00 79.75 175 PRO A N 1
ATOM 1429 C CA . PRO A 1 175 ? 17.313 12.587 -29.114 1.00 79.75 175 PRO A CA 1
ATOM 1430 C C . PRO A 1 175 ? 17.840 11.622 -28.037 1.00 79.75 175 PRO A C 1
ATOM 1432 O O . PRO A 1 175 ? 17.590 10.420 -28.074 1.00 79.75 175 PRO A O 1
ATOM 1435 N N . ARG A 1 176 ? 18.545 12.158 -27.031 1.00 85.62 176 ARG A N 1
ATOM 1436 C CA . ARG A 1 176 ? 19.061 11.395 -25.876 1.00 85.62 176 ARG A CA 1
ATOM 1437 C C . ARG A 1 176 ? 17.984 10.672 -25.060 1.00 85.62 176 ARG A C 1
A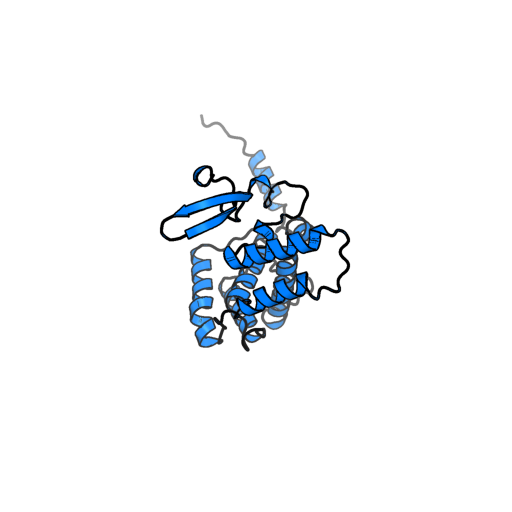TOM 1439 O O . ARG A 1 176 ? 18.303 9.672 -24.424 1.00 85.62 176 ARG A O 1
ATOM 1446 N N . THR A 1 177 ? 16.744 11.163 -25.054 1.00 85.56 177 THR A N 1
ATOM 1447 C CA . THR A 1 177 ? 15.678 10.626 -24.197 1.00 85.56 177 THR A CA 1
ATOM 1448 C C . THR A 1 177 ? 15.396 9.163 -24.521 1.00 85.56 177 THR A C 1
ATOM 1450 O O . THR A 1 177 ? 15.321 8.346 -23.607 1.00 85.56 177 THR A O 1
ATOM 1453 N N . ARG A 1 178 ? 15.363 8.798 -25.811 1.00 86.94 178 ARG A N 1
ATOM 1454 C CA . ARG A 1 178 ? 15.226 7.403 -26.258 1.00 86.94 178 ARG A CA 1
ATOM 1455 C C . ARG A 1 178 ? 16.296 6.502 -25.643 1.00 86.94 178 ARG A C 1
ATOM 1457 O O . ARG A 1 178 ? 15.987 5.470 -25.055 1.00 86.94 178 ARG A O 1
ATOM 1464 N N . ILE A 1 179 ? 17.557 6.925 -25.743 1.00 87.62 179 ILE A N 1
ATOM 1465 C CA . ILE A 1 179 ? 18.716 6.174 -25.240 1.00 87.62 179 ILE A CA 1
ATOM 1466 C C . ILE A 1 179 ? 18.615 5.992 -23.724 1.00 87.62 179 ILE A C 1
ATOM 1468 O O . ILE A 1 179 ? 18.827 4.891 -23.223 1.00 87.62 179 ILE A O 1
ATOM 1472 N N . GLN A 1 180 ? 18.254 7.049 -22.996 1.00 87.38 180 GLN A N 1
ATOM 1473 C CA . GLN A 1 180 ? 18.115 7.014 -21.540 1.00 87.38 180 GLN A CA 1
ATOM 1474 C C . GLN A 1 180 ? 16.975 6.094 -21.089 1.00 87.38 180 GLN A C 1
ATOM 1476 O O . GLN A 1 180 ? 17.160 5.322 -20.150 1.00 87.38 180 GLN A O 1
ATOM 1481 N N . VAL A 1 181 ? 15.830 6.118 -21.780 1.00 87.12 181 VAL A N 1
ATOM 1482 C CA . VAL A 1 181 ? 14.694 5.226 -21.498 1.00 87.12 181 VAL A CA 1
ATOM 1483 C C . VAL A 1 181 ? 15.069 3.770 -21.765 1.00 87.12 181 VAL A C 1
ATOM 1485 O O . VAL A 1 181 ? 14.863 2.918 -20.902 1.00 87.12 181 VAL A O 1
ATOM 1488 N N . VAL A 1 182 ? 15.672 3.475 -22.921 1.00 89.62 182 VAL A N 1
ATOM 1489 C CA . VAL A 1 182 ? 16.108 2.110 -23.254 1.00 89.62 182 VAL A CA 1
ATOM 1490 C C . VAL A 1 182 ? 17.154 1.611 -22.261 1.00 89.62 182 VAL A C 1
ATOM 1492 O O . VAL A 1 182 ? 17.071 0.475 -21.794 1.00 89.62 182 VAL A O 1
ATOM 1495 N N . PHE A 1 183 ? 18.112 2.458 -21.891 1.00 88.62 183 PHE A N 1
ATOM 1496 C CA . PHE A 1 183 ? 19.106 2.114 -20.885 1.00 88.62 183 PHE A CA 1
ATOM 1497 C C . PHE A 1 183 ? 18.452 1.823 -19.528 1.00 88.62 183 PHE A C 1
ATOM 1499 O O . PHE A 1 183 ? 18.727 0.780 -18.939 1.00 88.62 183 PHE A O 1
ATOM 1506 N N . ALA A 1 184 ? 17.518 2.661 -19.068 1.00 87.88 184 ALA A N 1
ATOM 1507 C CA . ALA A 1 184 ? 16.780 2.429 -17.827 1.00 87.88 18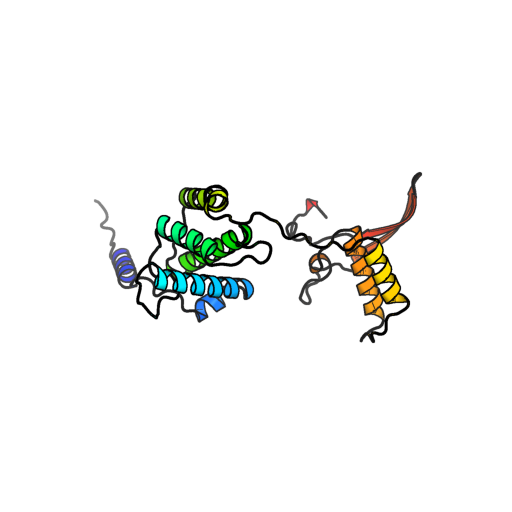4 ALA A CA 1
ATOM 1508 C C . ALA A 1 184 ? 15.988 1.108 -17.847 1.00 87.88 184 ALA A C 1
ATOM 1510 O O . ALA A 1 184 ? 16.020 0.370 -16.864 1.00 87.88 184 ALA A O 1
ATOM 1511 N N . LEU A 1 185 ? 15.344 0.755 -18.968 1.00 89.00 185 LEU A N 1
ATOM 1512 C CA . LEU A 1 185 ? 14.649 -0.530 -19.130 1.00 89.00 185 LEU A CA 1
ATOM 1513 C C . LEU A 1 185 ? 15.595 -1.728 -18.980 1.00 89.00 185 LEU A C 1
ATOM 1515 O O . LEU A 1 185 ? 15.249 -2.710 -18.321 1.00 89.00 185 LEU A O 1
ATOM 1519 N N . ILE A 1 186 ? 16.799 -1.637 -19.549 1.00 89.00 186 ILE A N 1
ATOM 1520 C CA . ILE A 1 186 ? 17.842 -2.657 -19.385 1.00 89.00 186 ILE A CA 1
ATOM 1521 C C . ILE A 1 186 ? 18.229 -2.772 -17.905 1.00 89.00 186 ILE A C 1
ATOM 1523 O O . ILE A 1 186 ? 18.313 -3.885 -17.382 1.00 89.00 186 ILE A O 1
ATOM 1527 N N . LEU A 1 187 ? 18.400 -1.646 -17.204 1.00 88.38 187 LEU A N 1
ATOM 1528 C CA . LEU A 1 187 ? 18.715 -1.657 -15.773 1.00 88.38 187 LEU A CA 1
ATOM 1529 C C . LEU A 1 187 ? 17.592 -2.272 -14.933 1.00 88.38 187 LEU A C 1
ATOM 1531 O O . LEU A 1 187 ? 17.869 -3.098 -14.065 1.00 88.38 187 LEU A O 1
ATOM 1535 N N . PHE A 1 188 ? 16.331 -1.930 -15.200 1.00 87.62 188 PHE A N 1
ATOM 1536 C CA . PHE A 1 188 ? 15.187 -2.530 -14.510 1.00 87.62 188 PHE A CA 1
ATOM 1537 C C . PHE A 1 188 ? 15.133 -4.043 -14.713 1.00 87.62 188 PHE A C 1
ATOM 1539 O O . PHE A 1 188 ? 14.919 -4.777 -13.750 1.00 87.62 188 PHE A O 1
ATOM 1546 N N . TYR A 1 189 ? 15.382 -4.515 -15.936 1.00 88.19 189 TYR A N 1
ATOM 1547 C CA . TYR A 1 189 ? 15.344 -5.939 -16.254 1.00 88.19 189 TYR A CA 1
ATOM 1548 C C . TYR A 1 189 ? 16.480 -6.732 -15.591 1.00 88.19 189 TYR A C 1
ATOM 1550 O O . TYR A 1 189 ? 16.228 -7.787 -15.014 1.00 88.19 189 TYR A O 1
ATOM 1558 N N . PHE A 1 190 ? 17.722 -6.241 -15.647 1.00 86.81 190 PHE A N 1
ATOM 1559 C CA . PHE A 1 190 ? 18.876 -6.990 -15.130 1.00 86.81 190 PHE A CA 1
ATOM 1560 C C . PHE A 1 190 ? 19.114 -6.819 -13.628 1.00 86.81 190 PHE A C 1
ATOM 1562 O O . PHE A 1 190 ? 19.614 -7.741 -12.990 1.00 86.81 190 PHE A O 1
ATOM 1569 N N . LEU A 1 191 ? 18.785 -5.657 -13.059 1.00 85.94 191 LEU A N 1
ATOM 1570 C CA . LEU A 1 191 ? 19.103 -5.327 -11.665 1.00 85.94 191 LEU A CA 1
ATOM 1571 C C . LEU A 1 191 ? 17.866 -5.241 -10.761 1.00 85.94 191 LEU A C 1
ATOM 1573 O O . LEU A 1 191 ? 18.010 -5.086 -9.546 1.00 85.94 191 LEU A O 1
ATOM 1577 N N . GLY A 1 192 ? 16.654 -5.313 -11.324 1.00 84.00 192 GLY A N 1
ATOM 1578 C CA . GLY A 1 192 ? 15.410 -5.204 -10.557 1.00 84.00 192 GLY A CA 1
ATOM 1579 C C . GLY A 1 192 ? 15.260 -3.856 -9.844 1.00 84.00 192 GLY A C 1
ATOM 1580 O O . GLY A 1 192 ? 14.683 -3.797 -8.755 1.00 84.00 192 GLY A O 1
ATOM 1581 N N . LEU A 1 193 ? 15.833 -2.78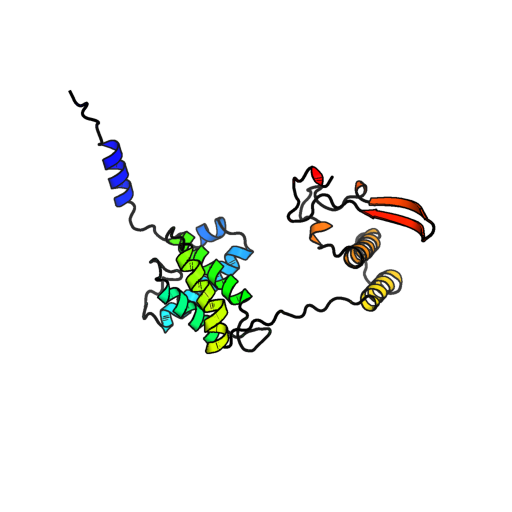5 -10.410 1.00 82.94 193 LEU A N 1
ATOM 1582 C CA . LEU A 1 193 ? 15.773 -1.447 -9.815 1.00 82.94 193 LEU A CA 1
ATOM 1583 C C . LEU A 1 193 ? 14.350 -0.898 -9.847 1.00 82.94 193 LEU A C 1
ATOM 1585 O O . LEU A 1 193 ? 13.563 -1.188 -10.748 1.00 82.94 193 LEU A O 1
ATOM 1589 N N . ARG A 1 194 ? 14.025 -0.060 -8.865 1.00 78.31 194 ARG A N 1
ATOM 1590 C CA . ARG A 1 194 ? 12.810 0.754 -8.899 1.00 78.31 194 ARG A CA 1
ATOM 1591 C C . ARG A 1 194 ? 13.110 2.057 -9.641 1.00 78.31 194 ARG A C 1
ATOM 1593 O O . ARG A 1 194 ? 14.245 2.522 -9.584 1.00 78.31 194 ARG A O 1
ATOM 1600 N N . PRO A 1 195 ? 12.111 2.711 -10.258 1.00 80.69 195 PRO A N 1
ATOM 1601 C CA . PRO A 1 195 ? 12.312 4.028 -10.865 1.00 80.69 195 PRO A CA 1
ATOM 1602 C C . PRO A 1 195 ? 12.964 5.032 -9.906 1.00 80.69 195 PRO A C 1
ATOM 1604 O O . PRO A 1 195 ? 13.914 5.706 -10.281 1.00 80.69 195 PRO A O 1
ATOM 1607 N N . GLY A 1 196 ? 12.552 5.020 -8.633 1.00 75.75 196 GLY A N 1
ATOM 1608 C CA . GLY A 1 196 ? 13.137 5.853 -7.576 1.00 75.75 196 GLY A CA 1
ATOM 1609 C C . GLY A 1 196 ? 14.604 5.563 -7.225 1.00 75.75 196 GLY A C 1
ATOM 1610 O O . GLY A 1 196 ? 15.220 6.369 -6.542 1.00 75.75 196 GLY A O 1
ATOM 1611 N N . ASP A 1 197 ? 15.164 4.426 -7.655 1.00 76.06 197 ASP A N 1
ATOM 1612 C CA . ASP A 1 197 ? 16.594 4.127 -7.491 1.00 76.06 197 ASP A CA 1
ATOM 1613 C C . ASP A 1 197 ? 17.438 4.743 -8.627 1.00 76.06 197 ASP A C 1
ATOM 1615 O O . ASP A 1 197 ? 18.653 4.866 -8.494 1.00 76.06 197 ASP A O 1
ATOM 1619 N N . ILE A 1 198 ? 16.809 5.104 -9.755 1.00 77.75 198 ILE A N 1
ATOM 1620 C CA . ILE A 1 198 ? 17.470 5.712 -10.920 1.00 77.75 198 ILE A CA 1
ATOM 1621 C C . ILE A 1 198 ? 17.242 7.223 -10.929 1.00 77.75 198 ILE A C 1
ATOM 1623 O O . ILE A 1 198 ? 18.183 7.990 -11.122 1.00 77.75 198 ILE A O 1
ATOM 1627 N N . THR A 1 199 ? 16.000 7.649 -10.707 1.00 72.62 199 THR A N 1
ATOM 1628 C CA . THR A 1 199 ? 15.577 9.050 -10.736 1.00 72.62 199 THR A CA 1
ATOM 1629 C C . THR A 1 199 ? 15.015 9.454 -9.383 1.00 72.62 199 THR A C 1
ATOM 1631 O O . THR A 1 199 ? 14.154 8.757 -8.848 1.00 72.62 199 THR A O 1
ATOM 1634 N N . VAL A 1 200 ? 15.442 10.601 -8.867 1.00 65.81 200 VAL A N 1
ATOM 1635 C CA . VAL A 1 200 ? 14.843 11.232 -7.686 1.00 65.81 200 VAL A CA 1
ATOM 1636 C C . VAL A 1 200 ? 14.067 12.461 -8.155 1.00 65.81 200 VAL A C 1
ATOM 1638 O O . VAL A 1 200 ? 14.500 13.151 -9.076 1.00 65.81 200 VAL A O 1
ATOM 1641 N N . GLU A 1 201 ? 12.888 12.698 -7.581 1.00 57.72 201 GLU A N 1
ATOM 1642 C CA . GLU A 1 201 ? 12.134 13.928 -7.834 1.00 57.72 201 GLU A CA 1
ATOM 1643 C C . GLU A 1 201 ? 12.884 15.110 -7.200 1.00 57.72 201 GLU A C 1
ATOM 1645 O O . GLU A 1 201 ? 13.052 15.146 -5.985 1.00 57.72 201 GLU A O 1
ATOM 1650 N N . GLY A 1 202 ? 13.346 16.060 -8.020 1.00 56.44 202 GLY A N 1
ATOM 1651 C CA . GLY A 1 202 ? 14.076 17.252 -7.573 1.00 56.44 202 GLY A CA 1
ATOM 1652 C C . GLY A 1 202 ? 15.404 17.471 -8.306 1.00 56.44 202 GLY A C 1
ATOM 1653 O O . GLY A 1 202 ? 15.780 16.708 -9.191 1.00 56.44 202 GLY A O 1
ATOM 1654 N N . LEU A 1 203 ? 16.116 18.544 -7.944 1.00 51.47 203 LEU A N 1
ATOM 1655 C CA . LEU A 1 203 ? 17.466 18.866 -8.446 1.00 51.47 203 LEU A CA 1
ATOM 1656 C C . LEU A 1 203 ? 18.579 18.229 -7.598 1.00 51.47 203 LEU A C 1
ATOM 1658 O O . LEU A 1 203 ? 19.753 18.567 -7.740 1.00 51.47 203 LEU A O 1
ATOM 1662 N N . GLU A 1 204 ? 18.217 17.339 -6.680 1.00 59.78 204 GLU A N 1
ATOM 1663 C CA . GLU A 1 204 ? 19.158 16.727 -5.755 1.00 59.78 204 GLU A CA 1
ATOM 1664 C C . GLU A 1 204 ? 19.882 15.569 -6.459 1.00 59.78 204 GLU A C 1
ATOM 1666 O O . GLU A 1 204 ? 19.263 14.699 -7.075 1.00 59.78 204 GLU A O 1
ATOM 1671 N N . ASN A 1 205 ? 21.217 15.559 -6.387 1.00 62.88 205 ASN A N 1
ATOM 1672 C CA . ASN A 1 205 ? 22.113 14.579 -7.026 1.00 62.88 205 ASN A CA 1
ATOM 1673 C C . ASN A 1 205 ? 22.073 13.190 -6.346 1.00 62.88 205 ASN A C 1
ATOM 1675 O O . ASN A 1 205 ? 23.098 12.528 -6.161 1.00 62.88 205 ASN A O 1
ATOM 1679 N N . GLU A 1 206 ? 20.879 12.757 -5.950 1.00 69.50 206 GLU A N 1
ATOM 1680 C CA . GLU A 1 206 ? 20.627 11.541 -5.184 1.00 69.50 206 GLU A CA 1
ATOM 1681 C C . GLU A 1 206 ? 20.305 10.321 -6.059 1.00 69.50 206 GLU A C 1
ATOM 1683 O O . GLU A 1 206 ? 20.331 9.194 -5.562 1.00 69.50 206 GLU A O 1
ATOM 1688 N N . GLY A 1 207 ? 20.016 10.526 -7.348 1.00 75.00 207 GLY A N 1
ATOM 1689 C CA . GLY A 1 207 ? 19.777 9.454 -8.319 1.00 75.00 207 GLY A CA 1
ATOM 1690 C C . GLY A 1 207 ? 21.053 8.796 -8.852 1.00 75.00 207 GLY A C 1
ATOM 1691 O O . GLY A 1 207 ? 22.169 9.070 -8.400 1.00 75.00 207 GLY A O 1
ATOM 1692 N N . LEU A 1 208 ? 20.886 7.931 -9.855 1.00 82.62 208 LEU A N 1
ATOM 1693 C CA . LEU A 1 208 ? 22.007 7.313 -10.561 1.00 82.62 208 LEU A CA 1
ATOM 1694 C C . LEU A 1 208 ? 22.710 8.360 -11.436 1.00 82.62 208 LEU A C 1
ATOM 1696 O O . LEU A 1 208 ? 22.092 8.956 -12.318 1.00 82.62 208 LEU A O 1
ATOM 1700 N N . LEU A 1 209 ? 24.008 8.566 -11.215 1.00 83.88 209 LEU A N 1
ATOM 1701 C CA . LEU A 1 209 ? 24.813 9.535 -11.960 1.00 83.88 209 LEU A CA 1
ATOM 1702 C C . LEU A 1 209 ? 25.765 8.839 -12.937 1.00 83.88 209 LEU A C 1
ATOM 1704 O O . LEU A 1 209 ? 26.087 7.665 -12.789 1.00 83.88 209 LEU A O 1
ATOM 1708 N N . TYR A 1 210 ? 26.291 9.582 -13.916 1.00 82.50 210 TYR A N 1
ATOM 1709 C CA . TYR A 1 210 ? 27.275 9.037 -14.863 1.00 82.50 210 TYR A CA 1
ATOM 1710 C C . TYR A 1 210 ? 28.517 8.461 -14.172 1.00 82.50 210 TYR A C 1
ATOM 1712 O O . TYR A 1 210 ? 29.019 7.427 -14.597 1.00 82.50 210 TYR A O 1
ATOM 1720 N N . GLN A 1 211 ? 28.976 9.084 -13.081 1.00 85.12 211 GLN A N 1
ATOM 1721 C CA . GLN A 1 211 ? 30.115 8.598 -12.291 1.00 85.12 211 GLN A CA 1
ATOM 1722 C C . GLN A 1 211 ? 29.872 7.228 -11.636 1.00 85.12 211 GLN A C 1
ATOM 1724 O O . GLN A 1 211 ? 30.821 6.545 -11.264 1.00 85.12 211 GLN A O 1
ATOM 1729 N N . ASP A 1 212 ? 28.608 6.823 -11.496 1.00 86.56 212 ASP A N 1
ATOM 1730 C CA . ASP A 1 212 ? 28.232 5.539 -10.905 1.00 86.56 212 ASP A CA 1
ATOM 1731 C C . ASP A 1 212 ? 28.330 4.385 -11.905 1.00 86.56 212 ASP A C 1
ATOM 1733 O O . ASP A 1 212 ? 28.143 3.225 -11.536 1.00 86.56 212 ASP A O 1
ATOM 1737 N N . ILE A 1 213 ? 28.607 4.689 -13.172 1.00 88.25 213 ILE A N 1
ATOM 1738 C CA . ILE A 1 213 ? 28.644 3.730 -14.265 1.00 88.25 213 ILE A CA 1
ATOM 1739 C C . ILE A 1 213 ? 30.086 3.612 -14.750 1.00 88.25 213 ILE A C 1
ATOM 1741 O O . ILE A 1 213 ? 30.717 4.586 -15.150 1.00 88.25 213 ILE A O 1
ATOM 1745 N N . SER A 1 214 ? 30.620 2.396 -14.732 1.00 90.62 214 SER A N 1
ATOM 1746 C CA . SER A 1 214 ? 31.970 2.093 -15.208 1.00 90.62 214 SER A CA 1
ATOM 1747 C C . SER A 1 214 ? 31.929 0.941 -16.199 1.00 90.62 214 SER A C 1
ATOM 1749 O O . SER A 1 214 ? 31.303 -0.085 -15.941 1.00 90.62 214 SER A O 1
ATOM 1751 N N . LEU A 1 215 ? 32.621 1.093 -17.325 1.00 91.06 215 LEU A N 1
ATOM 1752 C CA . LEU A 1 215 ? 32.757 0.059 -18.346 1.00 91.06 215 LEU A CA 1
ATOM 1753 C C . LEU A 1 215 ? 34.197 -0.451 -18.341 1.00 91.06 215 LEU A C 1
ATOM 1755 O O . LEU A 1 215 ? 35.129 0.332 -18.501 1.00 91.06 215 LEU A O 1
ATOM 1759 N N . PHE A 1 216 ? 34.385 -1.756 -18.187 1.00 91.31 216 PHE A N 1
ATOM 1760 C CA . PHE A 1 216 ? 35.704 -2.379 -18.282 1.00 91.31 216 PHE A CA 1
ATOM 1761 C C . PHE A 1 216 ? 35.654 -3.639 -19.128 1.00 91.31 216 PHE A C 1
ATOM 1763 O O . PHE A 1 216 ? 34.621 -4.288 -19.271 1.00 91.31 216 PHE A O 1
ATOM 1770 N N . ARG A 1 217 ? 36.799 -3.997 -19.702 1.00 90.62 217 ARG A N 1
ATOM 1771 C CA . ARG A 1 217 ? 36.966 -5.273 -20.387 1.00 90.62 217 ARG A CA 1
ATOM 1772 C C . ARG A 1 217 ? 37.337 -6.331 -19.355 1.00 90.62 217 ARG A C 1
ATOM 1774 O O . ARG A 1 217 ? 38.323 -6.166 -18.644 1.00 90.62 217 ARG A O 1
ATOM 1781 N N . GLN A 1 218 ? 36.567 -7.408 -19.291 1.00 92.56 218 GLN A N 1
ATOM 1782 C CA . GLN A 1 218 ? 36.848 -8.558 -18.441 1.00 92.56 218 GLN A CA 1
ATOM 1783 C C . GLN A 1 218 ? 37.246 -9.745 -19.313 1.00 92.56 218 GLN A C 1
ATOM 1785 O O . GLN A 1 218 ? 36.613 -10.026 -20.334 1.00 92.56 218 GLN A O 1
ATOM 1790 N N . ARG A 1 219 ? 38.321 -10.419 -18.905 1.00 90.94 219 ARG A N 1
ATOM 1791 C CA . ARG A 1 219 ? 38.788 -11.663 -19.505 1.00 90.94 219 ARG A CA 1
ATOM 1792 C C . ARG A 1 219 ? 38.992 -12.672 -18.383 1.00 90.94 219 ARG A C 1
ATOM 1794 O O . ARG A 1 219 ? 39.974 -12.593 -17.656 1.00 90.94 219 ARG A O 1
ATOM 1801 N N . THR A 1 220 ? 38.024 -13.557 -18.229 1.00 90.38 220 THR A N 1
ATOM 1802 C CA . THR A 1 220 ? 38.073 -14.732 -17.358 1.00 90.38 220 THR A CA 1
ATOM 1803 C C . THR A 1 220 ? 37.945 -15.982 -18.221 1.00 90.38 220 THR A C 1
ATOM 1805 O O . THR A 1 220 ? 37.655 -15.879 -19.418 1.00 90.38 220 THR A O 1
ATOM 1808 N N . ASP A 1 221 ? 38.150 -17.154 -17.625 1.00 90.00 221 ASP A N 1
ATOM 1809 C CA . ASP A 1 221 ? 37.971 -18.429 -18.329 1.00 90.00 221 ASP A CA 1
ATOM 1810 C C . ASP A 1 221 ? 36.521 -18.588 -18.833 1.00 90.00 221 ASP A C 1
ATOM 1812 O O . ASP A 1 221 ? 36.304 -19.061 -19.946 1.00 90.00 221 ASP A O 1
ATOM 1816 N N . ASP A 1 222 ? 35.545 -18.058 -18.083 1.00 89.69 222 ASP A N 1
ATOM 1817 C CA . ASP A 1 222 ? 34.109 -18.145 -18.399 1.00 89.69 222 ASP A CA 1
ATOM 1818 C C . ASP A 1 222 ? 33.543 -16.982 -19.238 1.00 89.69 222 ASP A C 1
ATOM 1820 O O . ASP A 1 222 ? 32.424 -17.065 -19.747 1.00 89.69 222 ASP A O 1
ATOM 1824 N N . TYR A 1 223 ? 34.260 -15.858 -19.365 1.00 88.56 223 TYR A N 1
ATOM 1825 C CA . TYR A 1 223 ? 33.746 -14.675 -20.063 1.00 88.56 223 TYR A CA 1
ATOM 1826 C C . TYR A 1 223 ? 34.857 -13.807 -20.648 1.00 88.56 223 TYR A C 1
ATOM 1828 O O . TYR A 1 223 ? 35.776 -13.367 -19.955 1.00 88.56 223 TYR A O 1
ATOM 1836 N N . GLN A 1 224 ? 34.719 -13.470 -21.930 1.00 92.25 224 GLN A N 1
ATOM 1837 C CA . GLN A 1 224 ? 35.552 -12.468 -22.586 1.00 92.25 224 GLN A CA 1
ATOM 1838 C C . GLN A 1 224 ? 34.665 -11.401 -23.214 1.00 92.25 224 GLN A C 1
ATOM 1840 O O 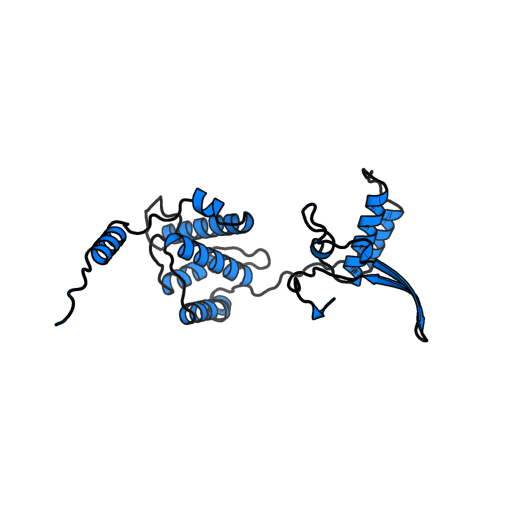. GLN A 1 224 ? 33.994 -11.646 -24.213 1.00 92.25 224 GLN A O 1
ATOM 1845 N N . GLY A 1 225 ? 34.673 -10.199 -22.644 1.00 91.81 225 GLY A N 1
ATOM 1846 C CA . GLY A 1 225 ? 33.831 -9.123 -23.149 1.00 91.81 225 GLY A CA 1
ATOM 1847 C C . GLY A 1 225 ? 33.895 -7.849 -22.324 1.00 91.81 225 GLY A C 1
ATOM 1848 O O . GLY A 1 225 ? 34.761 -7.670 -21.467 1.00 91.81 225 GLY A O 1
ATOM 1849 N N . LEU A 1 226 ? 32.970 -6.940 -22.613 1.00 90.44 226 LEU A N 1
ATOM 1850 C CA . LEU A 1 226 ? 32.770 -5.725 -21.834 1.00 90.44 226 LEU A CA 1
ATOM 1851 C C . LEU A 1 226 ? 31.821 -6.009 -20.671 1.00 90.44 226 LEU A C 1
ATOM 1853 O O . LEU A 1 226 ? 30.853 -6.753 -20.818 1.00 90.44 226 LEU A O 1
ATOM 1857 N N . VAL A 1 227 ? 32.097 -5.404 -19.525 1.00 89.50 227 VAL A N 1
ATOM 1858 C CA . VAL A 1 227 ? 31.280 -5.486 -18.320 1.00 89.50 227 VAL A CA 1
ATOM 1859 C C . VAL A 1 227 ? 30.953 -4.075 -17.879 1.00 89.50 227 VAL A C 1
ATOM 1861 O O . VAL A 1 227 ? 31.837 -3.240 -17.685 1.00 89.50 227 VAL A O 1
ATOM 1864 N N . LEU A 1 228 ? 29.657 -3.828 -17.733 1.00 89.44 228 LEU A N 1
ATOM 1865 C CA . LEU A 1 228 ? 29.128 -2.597 -17.183 1.00 89.44 228 LEU A CA 1
ATOM 1866 C C . LEU A 1 228 ? 28.908 -2.793 -15.682 1.00 89.44 228 LEU A C 1
ATOM 1868 O O . LEU A 1 228 ? 28.089 -3.614 -15.272 1.00 89.44 228 LEU A O 1
ATOM 1872 N N . ARG A 1 229 ? 29.634 -2.040 -14.861 1.00 89.69 229 ARG A N 1
ATOM 1873 C CA . ARG A 1 229 ? 29.441 -1.986 -13.411 1.00 89.69 229 ARG A CA 1
ATOM 1874 C C . ARG A 1 229 ? 28.676 -0.729 -13.052 1.00 89.69 229 ARG A C 1
ATOM 1876 O O . ARG A 1 229 ? 28.988 0.352 -13.541 1.00 89.69 229 ARG A O 1
ATOM 1883 N N . ILE A 1 230 ? 27.690 -0.902 -12.182 1.00 88.00 230 ILE A N 1
ATOM 1884 C CA . ILE A 1 230 ? 26.785 0.156 -11.745 1.00 88.00 230 ILE A CA 1
ATOM 1885 C C . ILE A 1 230 ? 26.815 0.198 -10.223 1.00 88.00 230 ILE A C 1
ATOM 1887 O O . ILE A 1 230 ? 26.520 -0.805 -9.571 1.00 88.00 230 ILE A O 1
ATOM 1891 N N . ARG A 1 231 ? 27.192 1.346 -9.662 1.00 86.56 231 ARG A N 1
ATOM 1892 C CA . ARG A 1 231 ? 27.252 1.583 -8.219 1.00 86.56 231 ARG A CA 1
ATOM 1893 C C . ARG A 1 231 ? 25.955 2.237 -7.751 1.00 86.56 231 ARG A C 1
ATOM 1895 O O . ARG A 1 231 ? 25.624 3.347 -8.145 1.00 86.56 231 ARG A O 1
ATOM 1902 N N . LEU A 1 232 ? 25.204 1.551 -6.897 1.00 80.62 232 LEU A N 1
ATOM 1903 C CA . LEU A 1 232 ? 23.922 2.047 -6.390 1.00 80.62 232 LEU A CA 1
ATOM 1904 C C . LEU A 1 232 ? 24.123 2.700 -5.020 1.00 80.62 232 LEU A C 1
ATOM 1906 O O . LEU A 1 232 ? 24.055 2.012 -4.005 1.00 80.62 232 LEU A O 1
ATOM 1910 N N . ARG A 1 233 ? 24.367 4.015 -4.995 1.00 73.31 233 ARG A N 1
ATOM 1911 C CA . ARG A 1 233 ? 24.694 4.758 -3.762 1.00 73.31 233 ARG A CA 1
ATOM 1912 C C . ARG A 1 233 ? 23.513 4.903 -2.793 1.00 73.31 233 ARG A C 1
ATOM 1914 O O . ARG A 1 233 ? 23.680 4.718 -1.598 1.00 73.31 233 ARG A O 1
ATOM 1921 N N . ASN A 1 234 ? 22.307 5.173 -3.302 1.00 70.06 234 ASN A N 1
ATOM 1922 C CA . ASN A 1 234 ? 21.176 5.628 -2.479 1.00 70.06 234 ASN A CA 1
ATOM 1923 C C . ASN A 1 234 ? 19.968 4.683 -2.507 1.00 70.06 234 ASN A C 1
ATOM 1925 O O . ASN A 1 234 ? 18.825 5.113 -2.690 1.00 70.06 234 ASN A O 1
ATOM 1929 N N . ARG A 1 235 ? 20.189 3.376 -2.312 1.00 67.88 235 ARG A N 1
ATOM 1930 C CA . ARG A 1 235 ? 19.067 2.423 -2.271 1.00 67.88 235 ARG A CA 1
ATOM 1931 C C . ARG A 1 235 ? 18.144 2.730 -1.094 1.00 67.88 235 ARG A C 1
ATOM 1933 O O . ARG A 1 235 ? 18.580 2.934 0.041 1.00 67.88 235 ARG A O 1
ATOM 1940 N N . LYS A 1 236 ? 16.836 2.707 -1.353 1.00 60.59 236 LYS A N 1
ATOM 1941 C CA . LYS A 1 236 ? 15.815 2.904 -0.316 1.00 60.59 236 LYS A CA 1
ATOM 1942 C C . LYS A 1 236 ? 16.019 1.919 0.847 1.00 60.59 236 LYS A C 1
ATOM 1944 O O . LYS A 1 236 ? 15.966 0.709 0.639 1.00 60.59 236 LYS A O 1
ATOM 1949 N N . GLY A 1 237 ? 16.205 2.449 2.059 1.00 57.19 237 GLY A N 1
ATOM 1950 C CA . GLY A 1 237 ? 16.446 1.670 3.284 1.00 57.19 237 GLY A CA 1
ATOM 1951 C C . GLY A 1 237 ? 17.920 1.378 3.600 1.00 57.19 237 GLY A C 1
ATOM 1952 O O . GLY A 1 237 ? 18.182 0.711 4.592 1.00 57.19 237 GLY A O 1
ATOM 1953 N N . LYS A 1 238 ? 18.862 1.869 2.783 1.00 59.78 238 LYS A N 1
ATOM 1954 C CA . LYS A 1 238 ? 20.319 1.763 2.992 1.00 59.78 238 LYS A CA 1
ATOM 1955 C C . LYS A 1 238 ? 21.042 3.119 2.909 1.00 59.78 238 LYS A C 1
ATOM 1957 O O . LYS A 1 238 ? 22.233 3.167 2.627 1.00 59.78 238 LYS A O 1
ATOM 1962 N N . ARG A 1 239 ? 20.316 4.223 3.098 1.00 58.31 239 ARG A N 1
ATOM 1963 C CA . ARG A 1 239 ? 20.919 5.563 3.150 1.00 58.31 239 ARG A CA 1
ATOM 1964 C C . ARG A 1 239 ? 21.795 5.660 4.413 1.00 58.31 239 ARG A C 1
ATOM 1966 O O . ARG A 1 239 ? 21.422 5.081 5.430 1.00 58.31 239 ARG A O 1
ATOM 1973 N N . ASP A 1 240 ? 22.945 6.324 4.302 1.00 53.94 240 ASP A N 1
ATOM 1974 C CA . ASP A 1 240 ? 23.917 6.595 5.383 1.00 53.94 240 ASP A CA 1
ATOM 1975 C C . ASP A 1 240 ? 24.699 5.392 5.949 1.00 53.94 240 ASP A C 1
ATOM 1977 O O . ASP A 1 240 ? 25.200 5.440 7.071 1.00 53.94 240 ASP A O 1
ATOM 1981 N N . ASN A 1 241 ? 24.848 4.310 5.178 1.00 49.16 241 ASN A N 1
ATOM 1982 C CA . ASN A 1 241 ? 25.661 3.159 5.582 1.00 49.16 241 ASN A CA 1
ATOM 1983 C C . ASN A 1 241 ? 27.059 3.217 4.933 1.00 49.16 241 ASN A C 1
ATOM 1985 O O . ASN A 1 241 ? 27.232 2.799 3.789 1.00 49.16 241 ASN A O 1
ATOM 1989 N N . GLU A 1 242 ? 28.067 3.700 5.668 1.00 48.91 242 GLU A N 1
ATOM 1990 C CA . GLU A 1 242 ? 29.471 3.810 5.204 1.00 48.91 242 GLU A CA 1
ATOM 1991 C C . GLU A 1 242 ? 30.114 2.456 4.834 1.00 48.91 242 GLU A C 1
ATOM 1993 O O . GLU A 1 242 ? 31.133 2.404 4.148 1.00 48.91 242 GLU A O 1
ATOM 1998 N N . ALA A 1 243 ? 29.517 1.340 5.260 1.00 45.97 243 ALA A N 1
ATOM 1999 C CA . ALA A 1 243 ? 30.020 -0.008 4.992 1.00 45.97 243 ALA A CA 1
ATOM 2000 C C . ALA A 1 243 ? 29.695 -0.543 3.581 1.00 45.97 243 ALA A C 1
ATOM 2002 O O . ALA A 1 243 ? 30.286 -1.538 3.170 1.00 45.97 243 ALA A O 1
ATOM 2003 N N . ASP A 1 244 ? 28.765 0.086 2.852 1.00 44.56 244 ASP A N 1
ATOM 2004 C CA . ASP A 1 244 ? 28.329 -0.345 1.511 1.00 44.56 244 ASP A CA 1
ATOM 2005 C C . ASP A 1 244 ? 28.893 0.554 0.382 1.00 44.56 244 ASP A C 1
ATOM 2007 O O . ASP A 1 244 ? 28.511 0.393 -0.784 1.00 44.56 244 ASP A O 1
ATOM 2011 N N . THR A 1 245 ? 29.787 1.503 0.706 1.00 35.47 245 THR A N 1
ATOM 2012 C CA . THR A 1 245 ? 30.487 2.339 -0.287 1.00 35.47 245 THR A CA 1
ATOM 2013 C C . THR A 1 245 ? 31.623 1.604 -0.978 1.00 35.47 245 THR A C 1
ATOM 2015 O O . THR A 1 245 ? 32.628 1.272 -0.327 1.00 35.47 245 THR A O 1
#

Sequence (245 aa):
MKQNCDLSDLRERAQRAKKAGKPAGLTEEQVKAILTPKSFESYQQVVKQWHDFAEQLLDDDDDDCRVPKTIPSIETVKIFLTWLVRTSNGYIAEKINITTLRNRLNALKRAIKLHTNYQFTKSQNEEIEHLMSKELIVEEGLSTRAHEKPVASKQVIRDIIKFAWLSDEYNYQHPRTRIQVVFALILFYFLGLRPGDITVEGLENEGLLYQDISLFRQRTDDYQGLVLRIRLRNRKGKRDNEADT

pLDDT: mean 79.09, std 15.0, range [35.19, 94.56]

Nearest PDB structures (foldseek):
  2fef-assembly1_B  TM=1.765E-01  e=7.353E+00  Pseudomonas aeruginosa PAO1

Solvent-accessible surface area (backbone atoms only — not comparable to full-atom values): 14921 Å² total; per-residue (Å²): 137,82,83,84,74,84,56,62,67,60,51,51,52,52,49,51,57,63,65,54,55,80,68,77,54,66,50,72,68,56,47,52,74,74,36,55,73,73,56,36,55,47,36,54,53,36,27,52,55,48,30,59,45,32,55,74,73,62,76,52,84,57,90,81,50,53,57,70,86,57,87,75,51,71,65,57,51,51,51,49,53,52,48,48,46,74,75,37,73,26,93,92,42,76,29,32,37,52,68,58,51,51,53,43,51,57,30,43,51,47,50,40,28,68,37,64,71,50,77,84,49,71,68,58,50,51,53,54,48,47,41,60,76,47,48,38,39,72,76,66,53,42,27,81,74,76,81,85,73,88,70,82,48,76,66,54,53,52,50,52,50,47,36,66,73,76,65,59,84,75,85,65,97,47,81,64,54,62,57,53,51,52,50,48,52,51,44,34,71,78,68,67,54,53,69,68,54,48,47,50,95,70,95,60,91,63,31,63,50,74,90,33,53,47,80,46,80,46,80,53,99,91,43,79,46,79,44,79,45,75,59,79,78,54,42,91,94,49,68,92,51,81,87,80,113

Foldseek 3Di:
DDDPDPCVVVVVVVVVVVVCPLPPFQDLVRVPVVDDPVLSVLLQVLLCLVVVVCVVPVVPPPPPRSAPLDDDDLVSVLVSLLVQQQPDQDPVHRTHALVVSVSSVVSNQVRCCRGRVDHDDPVSVVVSVCCSVPVCCVPSVHDNDDDDDDDQDPVNLVVVLCCLPPPDPDDDPDPCVSVVVNVVSVCCVPPVDDPCQADPPDPDPQHFDPVQWDWDFDDDPVDGGIDIGGQRQHPVPCHPDPVRD

Mean predicted aligned error: 13.05 Å

Secondary structure (DSSP, 8-state):
-------HHHHHHHHHHHHS-SPPPPPHHHHHHHS-HHHHHHHHHHHHHHHHHHHHHS----TT-SS-SS---HHHHHHHHHHHHHHPBPSSSSBPBHHHHHHHHHHHHHHHHHHH-----HHHHHHHHHIIIIIHHHHS--B-PPP-PPPPPHHHHHHHHHHHHHS-----SSTHHHHHHHHHHHHHHHH---HHHH--SSS-TTS--GGGEEEEEEE-SS-EEEEEEE--TT-TT-TT-GGG-

Radius of gyration: 27.64 Å; Cα contacts (8 Å, |Δi|>4): 188; chains: 1; bounding box: 66×47×95 Å